Protein AF-I1C1L0-F1 (afdb_monomer_lite)

Structure (mmCIF, N/CA/C/O backbone):
data_AF-I1C1L0-F1
#
_entry.id   AF-I1C1L0-F1
#
loop_
_atom_site.group_PDB
_atom_site.id
_atom_site.type_symbol
_atom_site.label_atom_id
_atom_site.label_alt_id
_atom_site.label_comp_id
_atom_site.label_asym_id
_atom_site.label_entity_id
_atom_site.label_seq_id
_atom_site.pdbx_PDB_ins_code
_atom_site.Cartn_x
_atom_site.Cartn_y
_atom_site.Cartn_z
_atom_site.occupancy
_atom_site.B_iso_or_equiv
_atom_site.auth_seq_id
_atom_site.auth_comp_id
_atom_site.auth_asym_id
_atom_site.auth_atom_id
_atom_site.pdbx_PDB_model_num
ATOM 1 N N . MET A 1 1 ? 10.552 -2.349 -11.431 1.00 82.00 1 MET A N 1
ATOM 2 C CA . MET A 1 1 ? 9.153 -2.198 -10.969 1.00 82.00 1 MET A CA 1
ATOM 3 C C . MET A 1 1 ? 8.678 -3.491 -10.313 1.00 82.00 1 MET A C 1
ATOM 5 O O . MET A 1 1 ? 8.860 -4.549 -10.898 1.00 82.00 1 MET A O 1
ATOM 9 N N . PHE A 1 2 ? 8.057 -3.424 -9.132 1.00 80.44 2 PHE A N 1
ATOM 10 C CA . PHE A 1 2 ? 7.482 -4.596 -8.454 1.00 80.44 2 PHE A CA 1
ATOM 11 C C . PHE A 1 2 ? 5.962 -4.619 -8.600 1.00 80.44 2 PHE A C 1
ATOM 13 O O . PHE A 1 2 ? 5.308 -3.593 -8.404 1.00 80.44 2 PHE A O 1
ATOM 20 N N . ILE A 1 3 ? 5.395 -5.772 -8.954 1.00 77.62 3 ILE A N 1
ATOM 21 C CA . ILE A 1 3 ? 3.958 -5.922 -9.209 1.00 77.62 3 ILE A CA 1
ATOM 22 C C . ILE A 1 3 ? 3.413 -7.094 -8.399 1.00 77.62 3 ILE A C 1
ATOM 24 O O . ILE A 1 3 ? 3.944 -8.197 -8.464 1.00 77.62 3 ILE A O 1
ATOM 28 N N . GLY A 1 4 ? 2.330 -6.866 -7.659 1.00 74.81 4 GLY A N 1
ATOM 29 C CA . GLY A 1 4 ? 1.547 -7.934 -7.041 1.00 74.81 4 GLY A CA 1
ATOM 30 C C . GLY A 1 4 ? 0.629 -8.625 -8.057 1.00 74.81 4 GLY A C 1
ATOM 31 O O . GLY A 1 4 ? -0.101 -7.952 -8.789 1.00 74.81 4 GLY A O 1
ATOM 32 N N . ASP A 1 5 ? 0.656 -9.958 -8.129 1.00 72.06 5 ASP A N 1
ATOM 33 C CA . ASP A 1 5 ? -0.146 -10.739 -9.087 1.00 72.06 5 ASP A CA 1
ATOM 34 C C . ASP A 1 5 ? -1.493 -11.226 -8.528 1.00 72.06 5 ASP A C 1
ATOM 36 O O . ASP A 1 5 ? -2.483 -11.316 -9.255 1.00 72.06 5 ASP A O 1
ATOM 40 N N . ARG A 1 6 ? -1.568 -11.516 -7.228 1.00 67.19 6 ARG A N 1
ATOM 41 C CA . ARG A 1 6 ? -2.722 -12.174 -6.594 1.00 67.19 6 ARG A CA 1
ATOM 42 C C . ARG A 1 6 ? -3.870 -11.227 -6.240 1.00 67.19 6 ARG A C 1
ATOM 44 O O . ARG A 1 6 ? -4.992 -11.693 -6.042 1.00 67.19 6 ARG A O 1
ATOM 51 N N . GLY A 1 7 ? -3.648 -9.912 -6.223 1.00 58.56 7 GLY A N 1
ATOM 52 C CA . GLY A 1 7 ? -4.696 -8.891 -6.093 1.00 58.56 7 GLY A CA 1
ATOM 53 C C . GLY A 1 7 ? -5.306 -8.451 -7.428 1.00 58.56 7 GLY A C 1
ATOM 54 O O . GLY A 1 7 ? -6.240 -7.641 -7.451 1.00 58.56 7 GLY A O 1
ATOM 55 N N . THR A 1 8 ? -4.837 -8.998 -8.555 1.00 54.88 8 THR A N 1
ATOM 56 C CA . THR A 1 8 ? -5.192 -8.509 -9.897 1.00 54.88 8 THR A CA 1
ATOM 57 C C . THR A 1 8 ? -6.665 -8.669 -10.254 1.00 54.88 8 THR A C 1
ATOM 59 O O . THR A 1 8 ? -7.114 -7.993 -11.176 1.00 54.88 8 THR A O 1
ATOM 62 N N . ARG A 1 9 ? -7.471 -9.432 -9.493 1.00 56.34 9 ARG A N 1
ATOM 63 C CA . ARG A 1 9 ? -8.930 -9.524 -9.704 1.00 56.34 9 ARG A CA 1
ATOM 64 C C . ARG A 1 9 ? -9.241 -9.945 -11.159 1.00 56.34 9 ARG A C 1
ATOM 66 O O . ARG A 1 9 ? -10.159 -9.414 -11.786 1.00 56.34 9 ARG A O 1
ATOM 73 N N . VAL A 1 10 ? -8.419 -10.842 -11.705 1.00 56.97 10 VAL A N 1
ATOM 74 C CA . VAL A 1 10 ? -8.475 -11.331 -13.092 1.00 56.97 10 VAL A CA 1
ATOM 75 C C . VAL A 1 10 ? -9.889 -11.785 -13.435 1.00 56.97 10 VAL A C 1
ATOM 77 O O . VAL A 1 10 ? -10.536 -12.459 -12.640 1.00 56.97 10 VAL A O 1
ATOM 80 N N . GLY A 1 11 ? -10.400 -11.365 -14.591 1.00 58.00 11 GLY A N 1
ATOM 81 C CA . GLY A 1 11 ? -11.763 -11.670 -15.030 1.00 58.00 11 GLY A CA 1
ATOM 82 C C . GLY A 1 11 ? -12.854 -10.762 -14.451 1.00 58.00 11 GLY A C 1
ATOM 83 O O . GLY A 1 11 ? -13.915 -10.650 -15.062 1.00 58.00 11 GLY A O 1
ATOM 84 N N . SER A 1 12 ? -12.604 -10.038 -13.352 1.00 60.56 12 SER A N 1
ATOM 85 C CA . SER A 1 12 ? -13.525 -8.984 -12.905 1.00 60.56 12 SER A CA 1
ATOM 86 C C . SER A 1 12 ? -13.453 -7.766 -13.831 1.00 60.56 12 SER A C 1
ATOM 88 O O . SER A 1 12 ? -12.409 -7.484 -14.431 1.00 60.56 12 SER A O 1
ATOM 90 N N . ARG A 1 13 ? -14.566 -7.036 -13.952 1.00 63.56 13 ARG A N 1
ATOM 91 C CA . ARG A 1 13 ? -14.628 -5.792 -14.726 1.00 63.56 13 ARG A CA 1
ATOM 92 C C . ARG A 1 13 ? -14.476 -4.581 -13.805 1.00 63.56 13 ARG A C 1
ATOM 94 O O . ARG A 1 13 ? -15.109 -4.524 -12.754 1.00 63.56 13 ARG A O 1
ATOM 101 N N . ILE A 1 14 ? -13.668 -3.600 -14.201 1.00 64.44 14 ILE A N 1
ATOM 102 C CA . ILE A 1 14 ? -13.700 -2.247 -13.622 1.00 64.44 14 ILE A CA 1
ATOM 103 C C . ILE A 1 14 ? -14.121 -1.295 -14.730 1.00 64.44 14 ILE A C 1
ATOM 105 O O . ILE A 1 14 ? -13.465 -1.247 -15.765 1.00 64.44 14 ILE A O 1
ATOM 109 N N . LYS A 1 15 ? -15.214 -0.551 -14.514 1.00 75.62 15 LYS A N 1
ATOM 110 C CA . LYS A 1 15 ? -15.774 0.380 -15.511 1.00 75.62 15 LYS A CA 1
ATOM 111 C C . LYS A 1 15 ? -15.971 -0.274 -16.896 1.00 75.62 15 LYS A C 1
ATOM 113 O O . LYS A 1 15 ? -15.687 0.334 -17.913 1.00 75.62 15 LYS A O 1
ATOM 118 N N . GLY A 1 16 ? -16.386 -1.544 -16.930 1.00 76.81 16 GLY A N 1
ATOM 119 C CA . GLY A 1 16 ? -16.593 -2.303 -18.173 1.00 76.81 16 GLY A CA 1
ATOM 120 C C . GLY A 1 16 ? -15.355 -3.015 -18.737 1.00 76.81 16 GLY A C 1
ATOM 121 O O . GLY A 1 16 ? -15.519 -4.003 -19.451 1.00 76.81 16 GLY A O 1
ATOM 122 N N . PHE A 1 17 ? -14.137 -2.623 -18.349 1.00 67.94 17 PHE A N 1
ATOM 123 C CA . PHE A 1 17 ? -12.895 -3.240 -18.825 1.00 67.94 17 PHE A CA 1
ATOM 124 C C . PHE A 1 17 ? -12.560 -4.515 -18.052 1.00 67.94 17 PHE A C 1
ATOM 126 O O . PHE A 1 17 ? -12.540 -4.517 -16.816 1.00 67.94 17 PHE A O 1
ATOM 133 N N . LYS A 1 18 ? -12.280 -5.605 -18.776 1.00 69.31 18 LYS A N 1
ATOM 134 C CA . LYS A 1 18 ? -11.880 -6.893 -18.199 1.00 69.31 18 LYS A CA 1
ATOM 135 C C . LYS A 1 18 ? -10.443 -6.802 -17.700 1.00 69.31 18 LYS A C 1
ATOM 137 O O . LYS A 1 18 ? -9.547 -6.393 -18.431 1.00 69.31 18 LYS A O 1
ATOM 142 N N . LYS A 1 19 ? -10.210 -7.210 -16.456 1.00 65.94 19 LYS A N 1
ATOM 143 C CA . LYS A 1 19 ? -8.846 -7.347 -15.952 1.00 65.94 19 LYS A CA 1
ATOM 144 C C . LYS A 1 19 ? -8.207 -8.605 -16.520 1.00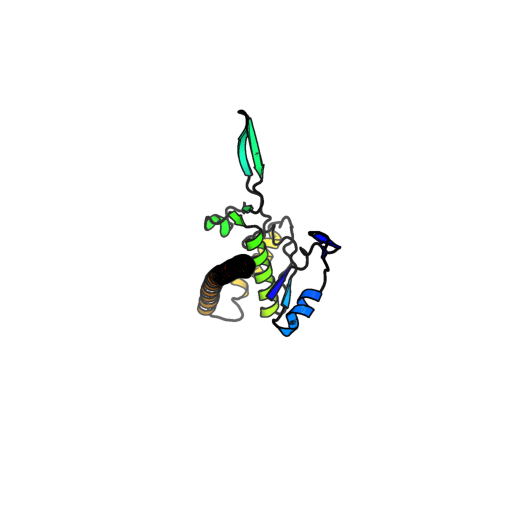 65.94 19 LYS A C 1
ATOM 146 O O . LYS A 1 19 ? -8.646 -9.713 -16.205 1.00 65.94 19 LYS A O 1
ATOM 151 N N . TYR A 1 20 ? -7.168 -8.425 -17.323 1.00 61.56 20 TYR A N 1
ATOM 152 C CA . TYR A 1 20 ? -6.300 -9.511 -17.756 1.00 61.56 20 TYR A CA 1
ATOM 153 C C . TYR A 1 20 ? -5.280 -9.797 -16.646 1.00 61.56 20 TYR A C 1
ATOM 155 O O . TYR A 1 20 ? -4.716 -8.882 -16.043 1.00 61.56 20 TYR A O 1
ATOM 163 N N . GLY A 1 21 ? -5.124 -11.070 -16.298 1.00 65.38 21 GLY A N 1
ATOM 164 C CA . GLY A 1 21 ? -4.064 -11.556 -15.415 1.00 65.38 21 GLY A CA 1
ATOM 165 C C . GLY A 1 21 ? -2.856 -12.013 -16.218 1.00 65.38 21 GLY A C 1
ATOM 166 O O . GLY A 1 21 ? -2.894 -11.992 -17.445 1.00 65.38 21 GLY A O 1
ATOM 167 N N . GLY A 1 22 ? -1.810 -12.471 -15.533 1.00 63.97 22 GLY A N 1
ATOM 168 C CA . GLY A 1 22 ? -0.617 -13.041 -16.166 1.00 63.97 22 GLY A CA 1
ATOM 169 C C . GLY A 1 22 ? 0.497 -12.026 -16.433 1.00 63.97 22 GLY A C 1
ATOM 170 O O . GLY A 1 22 ? 0.448 -10.892 -15.958 1.00 63.97 22 GLY A O 1
ATOM 171 N N . ARG A 1 23 ? 1.508 -12.449 -17.202 1.00 69.12 23 ARG A N 1
ATOM 172 C CA . ARG A 1 23 ? 2.754 -11.695 -17.449 1.00 69.12 23 ARG A CA 1
ATOM 173 C C . ARG A 1 23 ? 2.604 -10.509 -18.404 1.00 69.12 23 ARG A C 1
ATOM 175 O O . ARG A 1 23 ? 3.584 -9.862 -18.725 1.00 69.12 23 ARG A O 1
ATOM 182 N N . TRP A 1 24 ? 1.398 -10.176 -18.860 1.00 71.12 24 TRP A N 1
ATOM 183 C CA . TRP A 1 24 ? 1.203 -9.115 -19.856 1.00 71.12 24 TRP A CA 1
ATOM 184 C C . TRP A 1 24 ? 1.780 -7.756 -19.418 1.00 71.12 24 TRP A C 1
ATOM 186 O O . TRP A 1 24 ? 2.317 -7.035 -20.246 1.00 71.12 24 TRP A O 1
ATOM 196 N N . LYS A 1 25 ? 1.728 -7.415 -18.120 1.00 72.06 25 LYS A N 1
ATOM 197 C CA . LYS A 1 25 ? 2.357 -6.185 -17.603 1.00 72.06 25 LYS A CA 1
ATOM 198 C C . LYS A 1 25 ? 3.876 -6.237 -17.647 1.00 72.06 25 LYS A C 1
ATOM 200 O O . LYS A 1 25 ? 4.502 -5.216 -17.885 1.00 72.06 25 LYS A O 1
ATOM 205 N N . GLU A 1 26 ? 4.441 -7.406 -17.375 1.00 73.50 26 GLU A N 1
ATOM 206 C CA . GLU A 1 26 ? 5.875 -7.640 -17.508 1.00 73.50 26 GLU A CA 1
ATOM 207 C C . GLU A 1 26 ? 6.278 -7.478 -18.973 1.00 73.50 26 GLU A C 1
ATOM 209 O O . GLU A 1 26 ? 7.173 -6.700 -19.242 1.00 73.50 26 GLU A O 1
ATOM 214 N N . VAL A 1 27 ? 5.529 -8.066 -19.911 1.00 77.06 27 VAL A N 1
ATOM 215 C CA . VAL A 1 27 ? 5.780 -7.955 -21.360 1.00 77.06 27 VAL A CA 1
ATOM 216 C C . VAL A 1 27 ? 5.658 -6.518 -21.880 1.00 77.06 27 VAL A C 1
ATOM 218 O O . VAL A 1 27 ? 6.484 -6.083 -22.666 1.00 77.06 27 VAL A O 1
ATOM 221 N N . ILE A 1 28 ? 4.650 -5.752 -21.448 1.00 80.81 28 ILE A N 1
ATOM 222 C CA . ILE A 1 28 ? 4.487 -4.357 -21.901 1.00 80.81 28 ILE A CA 1
ATOM 223 C C . ILE A 1 28 ? 5.607 -3.458 -21.375 1.00 80.81 28 ILE A C 1
ATOM 225 O O . ILE A 1 28 ? 6.012 -2.511 -22.043 1.00 80.81 28 ILE A O 1
ATOM 229 N N . HIS A 1 29 ? 6.072 -3.706 -20.153 1.00 77.25 29 HIS A N 1
ATOM 230 C CA . HIS A 1 29 ? 7.034 -2.828 -19.498 1.00 77.25 29 HIS A CA 1
ATOM 231 C C . HIS A 1 29 ? 8.471 -3.356 -19.539 1.00 77.25 29 HIS A C 1
ATOM 233 O O . HIS A 1 29 ? 9.362 -2.613 -19.137 1.00 77.25 29 HIS A O 1
ATOM 239 N N . SER A 1 30 ? 8.716 -4.568 -20.051 1.00 75.88 30 SER A N 1
ATOM 240 C CA . SER A 1 30 ? 10.046 -5.191 -20.094 1.00 75.88 30 SER A CA 1
ATOM 241 C C . SER A 1 30 ? 11.044 -4.407 -20.935 1.00 75.88 30 SER A C 1
ATOM 243 O O . SER A 1 30 ? 12.233 -4.447 -20.646 1.00 75.88 30 SER A O 1
ATOM 245 N N . GLU A 1 31 ? 10.571 -3.668 -21.941 1.00 79.69 31 GLU A N 1
ATOM 246 C CA . GLU A 1 31 ? 11.422 -2.805 -22.770 1.00 79.69 31 GLU A CA 1
ATOM 247 C C . GLU A 1 31 ? 11.908 -1.558 -22.015 1.00 79.69 31 GLU A C 1
ATOM 249 O O . GLU A 1 31 ? 12.987 -1.044 -22.292 1.00 79.69 31 GLU A O 1
ATOM 254 N N . ALA A 1 32 ? 11.127 -1.072 -21.044 1.00 83.00 32 ALA A N 1
ATOM 255 C CA . ALA A 1 32 ? 11.398 0.182 -20.341 1.00 83.00 32 ALA A CA 1
ATOM 256 C C . ALA A 1 32 ? 11.973 -0.021 -18.929 1.00 83.00 32 ALA A C 1
ATOM 258 O O . ALA A 1 32 ? 12.654 0.857 -18.398 1.00 83.00 32 ALA A O 1
ATOM 259 N N . THR A 1 33 ? 11.664 -1.137 -18.265 1.00 80.38 33 THR A N 1
ATOM 260 C CA . THR A 1 33 ? 12.122 -1.412 -16.901 1.00 80.38 33 THR A CA 1
ATOM 261 C C . THR A 1 33 ? 12.041 -2.898 -16.567 1.00 80.38 33 THR A C 1
ATOM 263 O O . THR A 1 33 ? 11.131 -3.604 -16.994 1.00 80.38 33 THR A O 1
ATOM 266 N N . ASN A 1 34 ? 12.939 -3.369 -15.702 1.00 79.81 34 ASN A N 1
ATOM 267 C CA . ASN A 1 34 ? 12.829 -4.711 -15.139 1.00 79.81 34 ASN A CA 1
ATOM 268 C C . ASN A 1 34 ? 11.563 -4.811 -14.282 1.00 79.81 34 ASN A C 1
ATOM 270 O O . ASN A 1 34 ? 11.411 -4.087 -13.291 1.00 79.81 34 ASN A O 1
ATOM 274 N N . VAL A 1 35 ? 10.652 -5.712 -14.644 1.00 78.44 35 VAL A N 1
ATOM 275 C CA . VAL A 1 35 ? 9.423 -5.975 -13.891 1.00 78.44 35 VAL A CA 1
ATOM 276 C C . VAL A 1 35 ? 9.576 -7.278 -13.121 1.00 78.44 35 VAL A C 1
ATOM 278 O O . VAL A 1 35 ? 9.822 -8.322 -13.705 1.00 78.44 35 VAL A O 1
ATOM 281 N N . CYS A 1 36 ? 9.391 -7.226 -11.804 1.00 80.25 36 CYS A N 1
ATOM 282 C CA . CYS A 1 36 ? 9.372 -8.410 -10.954 1.00 80.25 36 CYS A CA 1
ATOM 283 C C . CYS A 1 36 ? 7.956 -8.626 -10.416 1.00 80.25 36 CYS A C 1
ATOM 285 O O . CYS A 1 36 ? 7.352 -7.745 -9.790 1.00 80.25 36 CYS A O 1
ATOM 287 N N . VAL A 1 37 ? 7.416 -9.808 -10.704 1.00 79.25 37 VAL A N 1
ATOM 288 C CA . VAL A 1 37 ? 6.084 -10.226 -10.277 1.00 79.25 37 VAL A CA 1
ATOM 289 C C . VAL A 1 37 ? 6.201 -10.955 -8.941 1.00 79.25 37 VAL A C 1
ATOM 291 O O . VAL A 1 37 ? 6.928 -11.933 -8.811 1.00 79.25 37 VAL A O 1
ATOM 294 N N . THR A 1 38 ? 5.474 -10.467 -7.943 1.00 80.12 38 THR A N 1
ATOM 295 C CA . THR A 1 38 ? 5.527 -10.944 -6.558 1.00 80.12 38 THR A CA 1
ATOM 296 C C . THR A 1 38 ? 4.171 -11.473 -6.123 1.00 80.12 38 THR A C 1
ATOM 298 O O . THR A 1 38 ? 3.122 -10.986 -6.558 1.00 80.12 38 THR A O 1
ATOM 301 N N . ASN A 1 39 ? 4.192 -12.446 -5.215 1.00 77.00 39 ASN A N 1
ATOM 302 C CA . ASN A 1 39 ? 2.979 -13.005 -4.644 1.00 77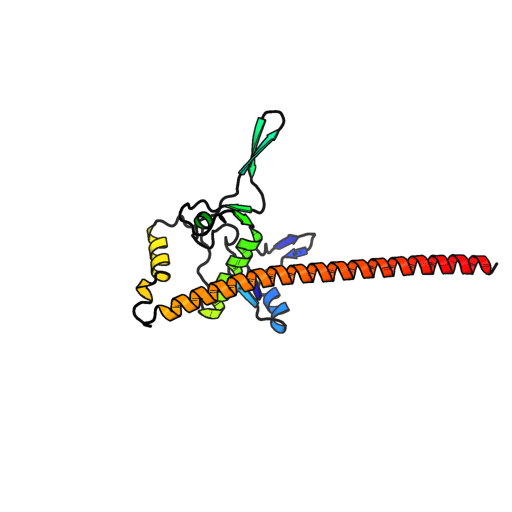.00 39 ASN A CA 1
ATOM 303 C C . ASN A 1 39 ? 2.310 -11.996 -3.694 1.00 77.00 39 ASN A C 1
ATOM 305 O O . ASN A 1 39 ? 2.741 -11.802 -2.560 1.00 77.00 39 ASN A O 1
ATOM 309 N N . GLU A 1 40 ? 1.210 -11.388 -4.141 1.00 78.06 40 GLU A N 1
ATOM 310 C CA . GLU A 1 40 ? 0.460 -10.382 -3.368 1.00 78.06 40 GLU A CA 1
ATOM 311 C C . GLU A 1 40 ? -0.457 -10.982 -2.282 1.00 78.06 40 GLU A C 1
ATOM 313 O O . GLU A 1 40 ? -1.282 -10.289 -1.679 1.00 78.06 40 GLU A O 1
ATOM 318 N N . ASN A 1 41 ? -0.400 -12.290 -2.034 1.00 80.94 41 ASN A N 1
ATOM 319 C CA . ASN A 1 41 ? -1.354 -12.921 -1.134 1.00 80.94 41 ASN A CA 1
ATOM 320 C C . ASN A 1 41 ? -1.270 -12.326 0.283 1.00 80.94 41 ASN A C 1
ATOM 322 O O . ASN A 1 41 ? -0.220 -12.342 0.912 1.00 80.94 41 ASN A O 1
ATOM 326 N N . LEU A 1 42 ? -2.402 -11.810 0.778 1.00 80.69 42 LEU A N 1
ATOM 327 C CA . LEU A 1 42 ? -2.579 -11.221 2.116 1.00 80.69 42 LEU A CA 1
ATOM 328 C C . LEU A 1 42 ? -1.656 -10.038 2.475 1.00 80.69 42 LEU A C 1
ATOM 330 O O . LEU A 1 42 ? -1.688 -9.597 3.623 1.00 80.69 42 LEU A O 1
ATOM 334 N N . THR A 1 43 ? -0.931 -9.445 1.525 1.00 83.69 43 THR A N 1
ATOM 335 C CA . THR A 1 43 ? -0.038 -8.287 1.765 1.00 83.69 43 THR A CA 1
ATOM 336 C C . THR A 1 43 ? -0.761 -7.102 2.411 1.00 83.69 43 THR A C 1
ATOM 338 O O . THR A 1 43 ? -0.245 -6.448 3.308 1.00 83.69 43 THR A O 1
ATOM 341 N N . SER A 1 44 ? -2.013 -6.868 2.019 1.00 82.81 44 SER A N 1
ATOM 342 C CA . SER A 1 44 ? -2.873 -5.812 2.569 1.00 82.81 44 SER A CA 1
ATOM 343 C C . SER A 1 44 ? -3.471 -6.127 3.944 1.00 82.81 44 SER A C 1
ATOM 345 O O . SER A 1 44 ? -4.151 -5.282 4.518 1.00 82.81 44 SER A O 1
ATOM 347 N N . LYS A 1 45 ? -3.296 -7.348 4.460 1.00 85.81 45 LYS A N 1
ATOM 348 C CA . LYS A 1 45 ? -3.951 -7.840 5.685 1.00 85.81 45 LYS A CA 1
ATOM 349 C C . LYS A 1 45 ? -2.965 -8.334 6.736 1.00 85.81 45 LYS A C 1
ATOM 351 O O . LYS A 1 45 ? -3.414 -8.744 7.804 1.00 85.81 45 LYS A O 1
ATOM 356 N N . THR A 1 46 ? -1.669 -8.299 6.460 1.00 86.38 46 THR A N 1
ATOM 357 C CA . THR A 1 46 ? -0.627 -8.836 7.334 1.00 86.38 46 THR A CA 1
ATOM 358 C C . THR A 1 46 ? 0.370 -7.737 7.669 1.00 86.38 46 THR A C 1
ATOM 360 O O . THR A 1 46 ? 0.761 -6.956 6.808 1.00 86.38 46 THR A O 1
ATOM 363 N N . CYS A 1 47 ? 0.759 -7.642 8.936 1.00 84.38 47 CYS A N 1
ATOM 364 C CA . CYS A 1 47 ? 1.790 -6.714 9.370 1.00 84.38 47 CYS A CA 1
ATOM 365 C C . CYS A 1 47 ? 3.145 -7.168 8.828 1.00 84.38 47 CYS A C 1
ATOM 367 O O . CYS A 1 47 ? 3.537 -8.306 9.063 1.00 84.38 47 CYS A O 1
ATOM 369 N N . ILE A 1 48 ? 3.885 -6.273 8.181 1.00 84.94 48 ILE A N 1
ATOM 370 C CA . ILE A 1 48 ? 5.212 -6.582 7.627 1.00 84.94 48 ILE A CA 1
ATOM 371 C C . ILE A 1 48 ? 6.235 -6.866 8.736 1.00 84.94 48 ILE A C 1
ATOM 373 O O . ILE A 1 48 ? 7.143 -7.659 8.544 1.00 84.94 48 ILE A O 1
ATOM 377 N N . PHE A 1 49 ? 6.069 -6.256 9.912 1.00 81.94 49 PHE A N 1
ATOM 378 C CA . PHE A 1 49 ? 7.043 -6.365 11.002 1.00 81.94 49 PHE A CA 1
ATOM 379 C C . PHE A 1 49 ? 6.827 -7.576 11.906 1.00 81.94 49 PHE A C 1
ATOM 381 O O . PHE A 1 49 ? 7.776 -8.093 12.475 1.00 81.94 49 PHE A O 1
ATOM 388 N N . CYS A 1 50 ? 5.576 -7.995 12.112 1.00 79.19 50 CYS A N 1
ATOM 389 C CA . CYS A 1 50 ? 5.266 -9.091 13.037 1.00 79.19 50 CYS A CA 1
ATOM 390 C C . CYS A 1 50 ? 4.561 -10.273 12.376 1.00 79.19 50 CYS A C 1
ATOM 392 O O . CYS A 1 50 ? 4.173 -11.201 13.080 1.00 79.19 50 CYS A O 1
ATOM 394 N N . PHE A 1 51 ? 4.320 -10.208 11.063 1.00 80.00 51 PHE A N 1
ATOM 395 C CA . PHE A 1 51 ? 3.655 -11.238 10.258 1.00 80.00 51 PHE A CA 1
ATOM 396 C C . PHE A 1 51 ? 2.274 -11.683 10.773 1.00 80.00 51 PHE A C 1
ATOM 398 O O . PHE A 1 51 ? 1.687 -12.646 10.286 1.00 80.00 51 PHE A O 1
ATOM 405 N N . ARG A 1 52 ? 1.691 -10.943 11.725 1.00 82.38 52 ARG A N 1
ATOM 406 C CA . ARG A 1 52 ? 0.338 -11.182 12.230 1.00 82.38 52 ARG A CA 1
ATOM 407 C C . ARG A 1 52 ? -0.691 -10.452 11.390 1.00 82.38 52 ARG A C 1
ATOM 409 O O . ARG A 1 52 ? -0.438 -9.393 10.812 1.00 82.38 52 ARG A O 1
ATOM 416 N N . ARG A 1 53 ? -1.899 -11.005 11.378 1.00 85.94 53 ARG A N 1
ATOM 417 C CA . ARG A 1 53 ? -3.041 -10.417 10.687 1.00 85.94 53 ARG A CA 1
ATOM 418 C C . ARG A 1 53 ? -3.432 -9.087 11.328 1.00 85.94 53 ARG A C 1
ATOM 420 O O . ARG A 1 53 ? -3.599 -8.996 12.541 1.00 85.94 53 ARG A O 1
ATOM 427 N N . LEU A 1 54 ? -3.600 -8.070 10.498 1.00 88.25 54 LEU A N 1
ATOM 428 C CA . LEU A 1 54 ? -4.047 -6.751 10.909 1.00 88.25 54 LEU A CA 1
ATOM 429 C C . LEU A 1 54 ? -5.562 -6.716 11.076 1.00 88.25 54 LEU A C 1
ATOM 431 O O . LEU A 1 54 ? -6.310 -7.445 10.415 1.00 88.25 54 LEU A O 1
ATOM 435 N N . THR A 1 55 ? -6.020 -5.820 11.942 1.00 88.19 55 THR A N 1
ATOM 436 C CA . THR A 1 55 ? -7.443 -5.594 12.188 1.00 88.19 55 THR A CA 1
ATOM 437 C C . THR A 1 55 ? -7.876 -4.241 11.640 1.00 88.19 55 THR A C 1
ATOM 439 O O . THR A 1 55 ? -7.071 -3.328 11.468 1.00 88.19 55 THR A O 1
ATOM 442 N N . HIS A 1 56 ? -9.162 -4.111 11.317 1.00 88.56 56 HIS A N 1
ATOM 443 C CA . HIS A 1 56 ? -9.719 -2.812 10.956 1.00 88.56 56 HIS A CA 1
ATOM 444 C C . HIS A 1 56 ? -9.985 -2.006 12.227 1.00 88.56 56 HIS A C 1
ATOM 446 O O . HIS A 1 56 ? -10.708 -2.515 13.095 1.00 88.56 56 HIS A O 1
ATOM 452 N N . PRO A 1 57 ? -9.486 -0.761 12.326 1.00 85.62 57 PRO A N 1
ATOM 453 C CA . PRO A 1 57 ? -9.848 0.097 13.435 1.00 85.62 57 PRO A CA 1
ATOM 454 C C . PRO A 1 57 ? -11.354 0.371 13.402 1.00 85.62 57 PRO A C 1
ATOM 456 O O . PRO A 1 57 ? -11.985 0.440 12.339 1.00 85.62 57 PRO A O 1
ATOM 459 N N . ARG A 1 58 ? -11.941 0.476 14.591 1.00 87.19 58 ARG A N 1
ATOM 460 C CA . ARG A 1 58 ? -13.362 0.747 14.794 1.00 87.19 58 ARG A CA 1
ATOM 461 C C . ARG A 1 58 ? -13.514 2.102 15.462 1.00 87.19 58 ARG A C 1
ATOM 463 O O . ARG A 1 58 ? -12.823 2.380 16.432 1.00 87.19 58 ARG A O 1
ATOM 470 N N . ILE A 1 59 ? -14.416 2.918 14.935 1.00 85.88 59 ILE A N 1
ATOM 471 C CA . ILE A 1 59 ? -14.782 4.214 15.505 1.00 85.88 59 ILE A CA 1
ATOM 472 C C . ILE A 1 59 ? -16.224 4.105 15.992 1.00 85.88 59 ILE A C 1
ATOM 474 O O . ILE A 1 59 ? -17.085 3.620 15.251 1.00 85.88 59 ILE A O 1
ATOM 478 N N . SER A 1 60 ? -16.480 4.537 17.223 1.00 88.62 60 SER A N 1
ATOM 479 C CA . SER A 1 60 ? -17.830 4.765 17.733 1.00 88.62 60 SER A CA 1
ATOM 480 C C . SER A 1 60 ? -18.383 6.065 17.145 1.00 88.62 60 SER A C 1
ATOM 482 O O . SER A 1 60 ? -17.715 7.095 17.129 1.00 88.62 60 SER A O 1
ATOM 484 N N . VAL A 1 61 ? -19.596 6.012 16.609 1.00 86.94 61 VAL A N 1
ATOM 485 C CA . VAL A 1 61 ? -20.321 7.161 16.070 1.00 86.94 61 VAL A CA 1
ATOM 486 C C . VAL A 1 61 ? -21.688 7.183 16.718 1.00 86.94 61 VAL A C 1
ATOM 488 O O . VAL A 1 61 ? -22.440 6.218 16.595 1.00 86.94 61 VAL A O 1
ATOM 491 N N . THR A 1 62 ? -22.014 8.289 17.371 1.00 90.88 62 THR A N 1
ATOM 492 C CA . THR A 1 62 ? -23.347 8.506 17.925 1.00 90.88 62 THR A CA 1
ATOM 493 C C . THR A 1 62 ? -24.264 9.034 16.827 1.00 90.88 62 THR A C 1
ATOM 495 O O . THR A 1 62 ? -23.946 10.028 16.172 1.00 90.88 62 THR A O 1
ATOM 498 N N . LYS A 1 63 ? -25.396 8.366 16.602 1.00 85.31 63 LYS A N 1
ATOM 499 C CA . LYS A 1 63 ? -26.487 8.848 15.748 1.00 85.31 63 LYS A CA 1
ATOM 500 C C . LYS A 1 63 ? -27.790 8.693 16.514 1.00 85.31 63 LYS A C 1
ATOM 502 O O . LYS A 1 63 ? -28.065 7.615 17.017 1.00 85.31 63 LYS A O 1
ATOM 507 N N . ASN A 1 64 ? -28.584 9.759 16.581 1.00 82.25 64 ASN A N 1
ATOM 508 C CA . ASN A 1 64 ? -29.896 9.761 17.237 1.00 82.25 64 ASN A CA 1
ATOM 509 C C . ASN A 1 64 ? -29.858 9.269 18.702 1.00 82.25 64 ASN A C 1
ATOM 511 O O . ASN A 1 64 ? -30.758 8.569 19.142 1.00 82.25 64 ASN A O 1
ATOM 515 N N . GLY A 1 65 ? -28.795 9.596 19.447 1.00 87.50 65 GLY A N 1
ATOM 516 C CA . GLY A 1 65 ? -28.619 9.162 20.841 1.00 87.50 65 GLY A CA 1
ATOM 517 C C . GLY A 1 65 ? -28.084 7.735 21.023 1.00 87.50 65 GLY A C 1
ATOM 518 O O . GLY A 1 65 ? -27.605 7.413 22.105 1.00 87.50 65 GLY A O 1
ATOM 519 N N . GLU A 1 66 ? -28.058 6.910 19.974 1.00 85.31 66 GLU A N 1
ATOM 520 C CA . GLU A 1 66 ? -27.485 5.560 20.009 1.00 85.31 66 GLU A CA 1
ATOM 521 C C . GLU A 1 66 ? -26.028 5.544 19.518 1.00 85.31 66 GLU A C 1
ATOM 523 O O . GLU A 1 66 ? -25.657 6.215 18.548 1.00 85.31 66 GLU A O 1
ATOM 528 N N . VAL A 1 67 ? -25.177 4.761 20.191 1.00 89.06 67 VAL A N 1
ATOM 529 C CA . VAL A 1 67 ? -23.749 4.626 19.868 1.00 89.06 67 VAL A CA 1
ATOM 530 C C . VAL A 1 67 ? -23.528 3.421 18.956 1.00 89.06 67 VAL A C 1
ATOM 532 O O . VAL A 1 67 ? -23.685 2.274 19.366 1.00 89.06 67 VAL A O 1
ATOM 535 N N . PHE A 1 68 ? -23.069 3.667 17.728 1.00 86.00 68 PHE A N 1
ATOM 536 C CA . PHE A 1 68 ? -22.780 2.624 16.743 1.00 86.00 68 PHE A CA 1
ATOM 537 C C . PHE A 1 68 ? -21.281 2.468 16.499 1.00 86.00 68 PHE A C 1
ATOM 539 O O . PHE A 1 68 ? -20.564 3.443 16.290 1.00 86.00 68 PHE A O 1
ATOM 546 N N . SER A 1 69 ? -20.789 1.230 16.430 1.00 86.62 69 SER A N 1
ATOM 547 C CA . SER A 1 69 ? -19.405 0.952 16.028 1.00 86.62 69 SER A CA 1
ATOM 548 C C . SER A 1 69 ? -19.306 0.748 14.516 1.00 86.62 69 SER A C 1
ATOM 550 O O . SER A 1 69 ? -19.869 -0.204 13.971 1.00 86.62 69 SER A O 1
ATOM 552 N N . ARG A 1 70 ? -18.536 1.596 13.822 1.00 86.25 70 ARG A N 1
ATOM 553 C CA . ARG A 1 70 ? -18.232 1.428 12.392 1.00 86.25 70 ARG A CA 1
ATOM 554 C C . ARG A 1 70 ? -16.764 1.088 12.162 1.00 86.25 70 ARG A C 1
ATOM 556 O O . ARG A 1 70 ? -15.873 1.639 12.803 1.00 86.25 70 ARG A O 1
ATOM 563 N N . LYS A 1 71 ? -16.498 0.206 11.196 1.00 87.69 71 LYS A N 1
ATOM 564 C CA . LYS A 1 71 ? -15.134 -0.076 10.720 1.00 87.69 71 LYS A CA 1
ATOM 565 C C . LYS A 1 71 ? -14.637 1.080 9.855 1.00 87.69 71 LYS A C 1
ATOM 567 O O . LYS A 1 71 ? -15.349 1.522 8.953 1.00 87.69 71 LYS A O 1
ATOM 572 N N . VAL A 1 72 ? -13.403 1.515 10.079 1.00 84.88 72 VAL A N 1
ATOM 573 C CA . VAL A 1 72 ? -12.726 2.472 9.200 1.00 84.88 72 VAL A CA 1
ATOM 574 C C . VAL A 1 72 ? -12.217 1.727 7.971 1.00 84.88 72 VAL A C 1
ATOM 576 O O . VAL A 1 72 ? -11.528 0.711 8.073 1.00 84.88 72 VAL A O 1
ATOM 579 N N . LYS A 1 73 ? -12.603 2.205 6.787 1.00 85.62 73 LYS A N 1
ATOM 580 C CA . LYS A 1 73 ? -12.148 1.643 5.512 1.00 85.62 73 LYS A CA 1
ATOM 581 C C . LYS A 1 73 ? -10.771 2.212 5.168 1.00 85.62 73 LYS A C 1
ATOM 583 O O . LYS A 1 73 ? -10.490 3.365 5.461 1.00 85.62 73 LYS A O 1
ATOM 588 N N . GLY A 1 74 ? -9.934 1.409 4.514 1.00 82.62 74 GLY A N 1
ATOM 589 C CA . GLY A 1 74 ? -8.642 1.862 3.981 1.00 82.62 74 GLY A CA 1
ATOM 590 C C . GLY A 1 74 ? -7.501 1.950 4.998 1.00 82.62 74 GLY A C 1
ATOM 591 O O . GLY A 1 74 ? -6.356 2.100 4.584 1.00 82.62 74 GLY A O 1
ATOM 592 N N . SER A 1 75 ? -7.771 1.782 6.293 1.00 85.44 75 SER A N 1
ATOM 593 C CA . SER A 1 75 ? -6.748 1.687 7.334 1.00 85.44 75 SER A CA 1
ATOM 594 C C . SER A 1 75 ? -6.775 0.336 8.041 1.00 85.44 75 SER A C 1
ATOM 596 O O . SER A 1 75 ? -7.800 -0.358 8.106 1.00 85.44 75 SER A O 1
ATOM 598 N N . PHE A 1 76 ? -5.611 -0.028 8.560 1.00 88.00 76 PHE A N 1
ATOM 599 C CA . PHE A 1 76 ? -5.371 -1.232 9.331 1.00 88.00 76 PHE A CA 1
ATOM 600 C C . PHE A 1 76 ? -4.572 -0.911 10.583 1.00 88.00 76 PHE A C 1
ATOM 602 O O . PHE A 1 76 ? -3.805 0.048 10.610 1.00 88.00 76 PHE A O 1
ATOM 609 N N . TYR A 1 77 ? -4.760 -1.733 11.607 1.00 86.62 77 TYR A N 1
ATOM 610 C CA . TYR A 1 77 ? -4.131 -1.586 12.907 1.00 86.62 77 TYR A CA 1
ATOM 611 C C . TYR A 1 77 ? -3.470 -2.899 13.334 1.00 86.62 77 TYR A C 1
ATOM 613 O O . TYR A 1 77 ? -4.083 -3.973 13.274 1.00 86.62 77 TYR A O 1
ATOM 621 N N . CYS A 1 78 ? -2.208 -2.811 13.756 1.00 86.19 78 CYS A N 1
ATOM 622 C CA . CYS A 1 78 ? -1.478 -3.932 14.336 1.00 86.19 78 CYS A CA 1
ATOM 623 C C . CYS A 1 78 ? -1.835 -4.083 15.817 1.00 86.19 78 CYS A C 1
ATOM 625 O O . CYS A 1 78 ? -1.620 -3.167 16.598 1.00 86.19 78 CYS A O 1
ATOM 627 N N . THR A 1 79 ? -2.349 -5.248 16.215 1.00 84.00 79 THR A N 1
ATOM 628 C CA . THR A 1 79 ? -2.763 -5.523 17.604 1.00 84.00 79 THR A CA 1
ATOM 629 C C . THR A 1 79 ? -1.677 -6.190 18.444 1.00 84.00 79 THR A C 1
ATOM 631 O O . THR A 1 79 ? -1.939 -6.560 19.583 1.00 84.00 79 THR A O 1
ATOM 634 N N . ASN A 1 80 ? -0.482 -6.420 17.891 1.00 83.69 80 ASN A N 1
ATOM 635 C CA . ASN A 1 80 ? 0.608 -7.033 18.643 1.00 83.69 80 ASN A CA 1
ATOM 636 C C . ASN A 1 80 ? 1.284 -5.975 19.533 1.00 83.69 80 ASN A C 1
ATOM 638 O O . ASN A 1 80 ? 1.978 -5.129 18.968 1.00 83.69 80 ASN A O 1
ATOM 642 N N . PRO A 1 81 ? 1.155 -6.025 20.873 1.00 77.50 81 PRO A N 1
ATOM 643 C CA . PRO A 1 81 ? 1.739 -5.011 21.756 1.00 77.50 81 PRO A CA 1
ATOM 644 C C . PRO A 1 81 ? 3.270 -4.954 21.664 1.00 77.50 81 PRO A C 1
ATOM 646 O O . PRO A 1 81 ? 3.853 -3.891 21.831 1.00 77.50 81 PRO A O 1
ATOM 649 N N . LEU A 1 82 ? 3.909 -6.078 21.328 1.00 80.19 82 LEU A N 1
ATOM 650 C CA . LEU A 1 82 ? 5.359 -6.183 21.143 1.00 80.19 82 LEU A CA 1
ATOM 651 C C . LEU A 1 82 ? 5.800 -5.910 19.695 1.00 80.19 82 LEU A C 1
ATOM 653 O O . LEU A 1 82 ? 6.970 -6.047 19.359 1.00 80.19 82 LEU A O 1
ATOM 657 N N . GLY A 1 83 ? 4.869 -5.589 18.793 1.00 73.94 83 GLY A N 1
ATOM 658 C CA . GLY A 1 83 ? 5.202 -5.331 17.397 1.00 73.94 83 GLY A CA 1
ATOM 659 C C . GLY A 1 83 ? 5.906 -3.986 17.233 1.00 73.94 83 GLY A C 1
ATOM 660 O O . GLY A 1 83 ? 5.436 -2.984 17.765 1.00 73.94 83 GLY A O 1
ATOM 661 N N . VAL A 1 84 ? 6.958 -3.934 16.409 1.00 79.00 84 VAL A N 1
ATOM 662 C CA . VAL A 1 84 ? 7.727 -2.706 16.114 1.00 79.00 84 VAL A CA 1
ATOM 663 C C . VAL A 1 84 ? 6.826 -1.529 15.725 1.00 79.00 84 VAL A C 1
ATOM 665 O O . VAL A 1 84 ? 7.040 -0.407 16.174 1.00 79.00 84 VAL A O 1
ATOM 668 N N . SER A 1 85 ? 5.759 -1.765 14.952 1.00 76.38 85 SER A N 1
ATOM 669 C CA . SER A 1 85 ? 4.787 -0.716 14.604 1.00 76.38 85 SER A CA 1
ATOM 670 C C . SER A 1 85 ? 4.046 -0.137 15.811 1.00 76.38 85 SER A C 1
ATOM 672 O O . SER A 1 85 ? 3.727 1.044 15.812 1.00 76.38 85 SER A O 1
ATOM 674 N N . VAL A 1 86 ? 3.745 -0.951 16.825 1.00 77.06 86 VAL A N 1
ATOM 675 C CA . VAL A 1 86 ? 3.064 -0.493 18.046 1.00 77.06 86 VAL A CA 1
ATOM 676 C C . VAL A 1 86 ? 4.041 0.244 18.950 1.00 77.06 86 VAL A C 1
ATOM 678 O O . VAL A 1 86 ? 3.731 1.346 19.397 1.00 77.06 86 VAL A O 1
ATOM 681 N N . LEU A 1 87 ? 5.246 -0.304 19.125 1.00 75.75 87 LEU A N 1
ATOM 682 C CA . LEU A 1 87 ? 6.315 0.319 19.910 1.00 75.75 87 LEU A CA 1
ATOM 683 C C . LEU A 1 87 ? 6.711 1.697 19.353 1.00 75.75 87 LEU A C 1
ATOM 685 O O . LEU A 1 87 ? 6.890 2.648 20.107 1.00 75.75 87 LEU A O 1
ATOM 689 N N . SER A 1 88 ? 6.743 1.839 18.027 1.00 76.69 88 SER A N 1
ATOM 690 C CA . SER A 1 88 ? 7.010 3.110 17.330 1.00 76.69 88 SER A CA 1
ATOM 691 C C . SER A 1 88 ? 5.810 4.068 17.257 1.00 76.69 88 SER A C 1
ATOM 693 O O . SER A 1 88 ? 5.867 5.066 16.541 1.00 76.69 88 SER A O 1
ATOM 695 N N . LYS A 1 89 ? 4.692 3.779 17.947 1.00 79.31 89 LYS A N 1
ATOM 696 C CA . LYS A 1 89 ? 3.435 4.562 17.898 1.00 79.31 89 LYS A CA 1
ATOM 697 C C . LYS A 1 89 ? 2.848 4.728 16.485 1.00 79.31 89 LYS A C 1
ATOM 699 O O . LYS A 1 89 ? 1.972 5.555 16.256 1.00 79.31 89 LYS A O 1
ATOM 704 N N . CYS A 1 90 ? 3.266 3.884 15.546 1.00 78.50 90 CYS A N 1
ATOM 705 C CA . CYS A 1 90 ? 2.845 3.862 14.146 1.00 78.50 90 CYS A CA 1
ATOM 706 C C . CYS A 1 90 ? 2.028 2.599 13.819 1.00 78.50 90 CYS A C 1
ATOM 708 O O . CYS A 1 90 ? 2.145 2.017 12.739 1.00 78.50 90 CYS A O 1
ATOM 710 N N . ALA A 1 91 ? 1.203 2.147 14.767 1.00 77.19 91 ALA A N 1
ATOM 711 C CA . ALA A 1 91 ? 0.441 0.902 14.665 1.00 77.19 91 ALA A CA 1
ATOM 712 C C 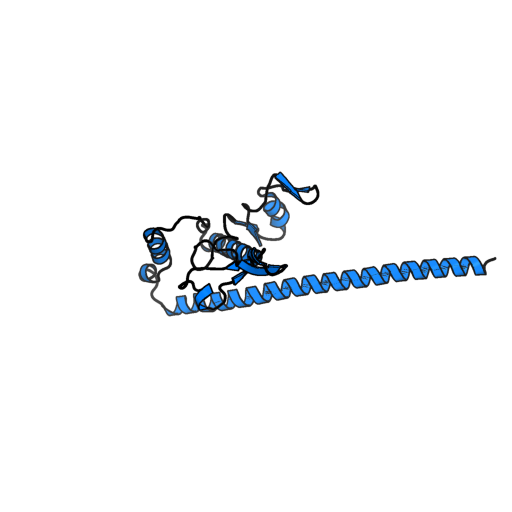. ALA A 1 91 ? -0.632 0.938 13.568 1.00 77.19 91 ALA A C 1
ATOM 714 O O . ALA A 1 91 ? -0.994 -0.105 13.019 1.00 77.19 91 ALA A O 1
ATOM 715 N N . ALA A 1 92 ? -1.148 2.135 13.276 1.00 81.69 92 ALA A N 1
ATOM 716 C CA . ALA A 1 92 ? -2.094 2.375 12.203 1.00 81.69 92 ALA A CA 1
ATOM 717 C C . ALA A 1 92 ? -1.343 2.624 10.891 1.00 81.69 92 ALA A C 1
ATOM 719 O O . ALA A 1 92 ? -0.500 3.515 10.805 1.00 81.69 92 ALA A O 1
ATOM 720 N N . LYS A 1 93 ? -1.669 1.853 9.854 1.00 83.44 93 LYS A N 1
ATOM 721 C CA . LYS A 1 93 ? -1.107 2.007 8.508 1.00 83.44 93 LYS A CA 1
ATOM 722 C C . LYS A 1 93 ? -2.229 2.050 7.477 1.00 83.44 93 LYS A C 1
ATOM 724 O O . LYS A 1 93 ? -3.281 1.426 7.657 1.00 83.44 93 LYS A O 1
ATOM 729 N N . SER A 1 94 ? -2.018 2.798 6.395 1.00 85.94 94 SER A N 1
ATOM 730 C CA . SER A 1 94 ? -2.906 2.721 5.237 1.00 85.94 94 SER A CA 1
ATOM 731 C C . SER A 1 94 ? -2.761 1.335 4.604 1.00 85.94 94 SER A C 1
ATOM 733 O O . SER A 1 94 ? -1.679 0.743 4.581 1.00 85.94 94 SER A O 1
ATOM 735 N N . ARG A 1 95 ? -3.868 0.795 4.099 1.00 85.62 95 ARG A N 1
ATOM 736 C CA . ARG A 1 95 ? -3.869 -0.504 3.425 1.00 85.62 95 ARG A CA 1
ATOM 737 C C . ARG A 1 95 ? -2.935 -0.513 2.226 1.00 85.62 95 ARG A C 1
ATOM 739 O O . ARG A 1 95 ? -2.199 -1.474 2.036 1.00 85.62 95 ARG A O 1
ATOM 746 N N . ASP A 1 96 ? -3.035 0.528 1.413 1.00 86.88 96 ASP A N 1
ATOM 747 C CA . ASP A 1 96 ? -2.454 0.524 0.080 1.00 86.88 96 ASP A CA 1
ATOM 748 C C . ASP A 1 96 ? -0.928 0.726 0.164 1.00 86.88 96 ASP A C 1
ATOM 750 O O . ASP A 1 96 ? -0.182 0.001 -0.497 1.00 86.88 96 ASP A O 1
ATOM 754 N N . SER A 1 97 ? -0.445 1.591 1.072 1.00 86.00 97 SER A N 1
ATOM 755 C CA . SER A 1 97 ? 0.995 1.743 1.343 1.00 86.00 97 SER A CA 1
ATOM 756 C C . SER A 1 97 ? 1.590 0.483 1.968 1.00 86.00 97 SER A C 1
ATOM 758 O O . SER A 1 97 ? 2.685 0.078 1.591 1.00 86.00 97 SER A O 1
ATOM 760 N N . LEU A 1 98 ? 0.864 -0.177 2.878 1.00 87.25 98 LEU A N 1
ATOM 761 C CA . LEU A 1 98 ? 1.300 -1.449 3.450 1.00 87.25 98 LEU A CA 1
ATOM 762 C C . LEU A 1 98 ? 1.442 -2.529 2.367 1.00 87.25 98 LEU A C 1
ATOM 764 O O . LEU A 1 98 ? 2.469 -3.197 2.307 1.00 87.25 98 LEU A O 1
ATOM 768 N N . SER A 1 99 ? 0.448 -2.687 1.487 1.00 87.06 99 SER A N 1
ATOM 769 C CA . SER A 1 99 ? 0.552 -3.657 0.392 1.00 87.06 99 SER A CA 1
ATOM 770 C C . SER A 1 99 ? 1.698 -3.333 -0.563 1.00 87.06 99 SER A C 1
ATOM 772 O O . SER A 1 99 ? 2.410 -4.247 -0.968 1.00 87.06 99 SER A O 1
ATOM 774 N N . ALA A 1 100 ? 1.914 -2.053 -0.884 1.00 88.06 100 ALA A N 1
ATOM 775 C CA . ALA A 1 100 ? 3.008 -1.630 -1.754 1.00 88.06 100 ALA A CA 1
ATOM 776 C C . ALA A 1 100 ? 4.380 -1.937 -1.136 1.00 88.06 100 ALA A C 1
ATOM 778 O O . ALA A 1 100 ? 5.247 -2.481 -1.816 1.00 88.06 100 ALA A O 1
ATOM 779 N N . LEU A 1 101 ? 4.556 -1.658 0.159 1.00 88.69 101 LEU A N 1
ATOM 780 C CA . LEU A 1 101 ? 5.791 -1.961 0.878 1.00 88.69 101 LEU A CA 1
ATOM 781 C C . LEU A 1 101 ? 6.049 -3.472 0.944 1.00 88.69 101 LEU A C 1
ATOM 783 O O . LEU A 1 101 ? 7.161 -3.917 0.678 1.00 88.69 101 LEU A O 1
ATOM 787 N N . ALA A 1 102 ? 5.020 -4.271 1.230 1.00 88.12 102 ALA A N 1
ATOM 788 C CA . ALA A 1 102 ? 5.131 -5.728 1.253 1.00 88.12 102 ALA A CA 1
ATOM 789 C C . ALA A 1 102 ? 5.534 -6.299 -0.120 1.00 88.12 102 ALA A C 1
ATOM 791 O O . ALA A 1 102 ? 6.433 -7.132 -0.195 1.00 88.12 102 ALA A O 1
ATOM 792 N N . ILE A 1 103 ? 4.915 -5.815 -1.203 1.00 88.06 103 ILE A N 1
ATOM 793 C CA . ILE A 1 103 ? 5.282 -6.162 -2.587 1.00 88.06 103 ILE A CA 1
ATOM 794 C C . ILE A 1 103 ? 6.738 -5.777 -2.871 1.00 88.06 103 ILE A C 1
ATOM 796 O O . ILE A 1 103 ? 7.488 -6.579 -3.420 1.00 88.06 103 ILE A O 1
ATOM 800 N N . GLY A 1 104 ? 7.151 -4.572 -2.471 1.00 88.44 104 GLY A N 1
ATOM 801 C CA . GLY A 1 104 ? 8.520 -4.094 -2.652 1.00 88.44 104 GLY A CA 1
ATOM 802 C C . GLY A 1 104 ? 9.549 -4.972 -1.944 1.00 88.44 104 GLY A C 1
ATOM 803 O O . GLY A 1 104 ? 10.541 -5.347 -2.554 1.00 88.44 104 GLY A O 1
ATOM 804 N N . ILE A 1 105 ? 9.291 -5.364 -0.694 1.00 85.75 105 ILE A N 1
ATOM 805 C CA . ILE A 1 105 ? 10.189 -6.226 0.091 1.00 85.75 105 ILE A CA 1
ATOM 806 C C . ILE A 1 105 ? 10.292 -7.631 -0.522 1.00 85.75 105 ILE A C 1
ATOM 808 O O . ILE A 1 105 ? 11.392 -8.163 -0.674 1.00 85.75 105 ILE A O 1
ATOM 812 N N . VAL A 1 106 ? 9.167 -8.235 -0.918 1.00 85.69 106 VAL A N 1
ATOM 813 C CA . VAL A 1 106 ? 9.164 -9.557 -1.577 1.00 85.69 106 VAL A CA 1
ATOM 814 C C . VAL A 1 106 ? 9.875 -9.494 -2.931 1.00 85.69 106 VAL A C 1
ATOM 816 O O . VAL A 1 106 ? 10.633 -10.392 -3.288 1.00 85.69 106 VAL A O 1
ATOM 819 N N . GLY A 1 107 ? 9.673 -8.421 -3.688 1.00 86.75 107 GLY A N 1
ATOM 820 C CA . GLY A 1 107 ? 10.332 -8.243 -4.974 1.00 86.75 107 GLY A CA 1
ATOM 821 C C . GLY A 1 107 ? 11.832 -8.015 -4.836 1.00 86.75 107 GLY A C 1
ATOM 822 O O . GLY A 1 107 ? 12.617 -8.646 -5.537 1.00 86.75 107 GLY A O 1
ATOM 823 N N . LEU A 1 108 ? 12.239 -7.165 -3.894 1.00 86.62 108 LEU A N 1
ATOM 824 C CA . LEU A 1 108 ? 13.644 -6.874 -3.635 1.00 86.62 108 LEU A CA 1
ATOM 825 C C . LEU A 1 108 ? 14.393 -8.112 -3.132 1.00 86.62 108 LEU A C 1
ATOM 827 O O . LEU A 1 108 ? 15.475 -8.402 -3.625 1.00 86.62 108 LEU A O 1
ATOM 831 N N . SER A 1 109 ? 13.802 -8.877 -2.212 1.00 83.94 109 SER A N 1
ATOM 832 C CA . SER A 1 109 ? 14.385 -10.147 -1.751 1.00 83.94 109 SER A CA 1
ATOM 833 C C . SER A 1 109 ? 14.546 -11.163 -2.882 1.00 83.94 109 SER A C 1
ATOM 835 O O . SER A 1 109 ? 15.585 -11.808 -2.960 1.00 83.94 109 SER A O 1
ATOM 837 N N . THR A 1 110 ? 13.584 -11.242 -3.807 1.00 82.94 110 THR A N 1
ATOM 838 C CA . THR A 1 110 ? 13.707 -12.097 -5.000 1.00 82.94 110 THR A CA 1
ATOM 839 C C . THR A 1 110 ? 14.915 -11.702 -5.852 1.00 82.94 110 THR A C 1
ATOM 841 O O . THR A 1 110 ? 15.624 -12.572 -6.345 1.00 82.94 110 THR A O 1
ATOM 844 N N . ILE A 1 111 ? 15.167 -10.398 -6.011 1.00 83.94 111 ILE A N 1
ATOM 845 C CA . ILE A 1 111 ? 16.312 -9.892 -6.781 1.00 83.94 111 ILE A CA 1
ATOM 846 C C . ILE A 1 111 ? 17.633 -10.148 -6.047 1.00 83.94 111 ILE A C 1
ATOM 848 O O . ILE A 1 111 ? 18.596 -10.570 -6.676 1.00 83.94 111 ILE A O 1
ATOM 852 N N . LEU A 1 112 ? 17.687 -9.890 -4.738 1.00 86.00 112 LEU A N 1
ATOM 853 C CA . LEU A 1 112 ? 18.925 -9.985 -3.960 1.00 86.00 112 LEU A CA 1
ATOM 854 C C . LEU A 1 112 ? 19.343 -11.430 -3.672 1.00 86.00 112 LEU A C 1
ATOM 856 O O . LEU A 1 112 ? 20.525 -11.744 -3.733 1.00 86.00 112 LEU A O 1
ATOM 860 N N . PHE A 1 113 ? 18.385 -12.305 -3.358 1.00 83.69 113 PHE A N 1
ATOM 861 C CA . PHE A 1 113 ? 18.656 -13.676 -2.913 1.00 83.69 113 PHE A CA 1
ATOM 862 C C . PHE A 1 113 ? 18.332 -14.735 -3.973 1.00 83.69 113 PHE A C 1
ATOM 864 O O . PHE A 1 113 ? 18.493 -15.925 -3.719 1.00 83.69 113 PHE A O 1
ATOM 871 N N . GLY A 1 114 ? 17.812 -14.338 -5.140 1.00 80.25 114 GLY A N 1
ATOM 872 C CA . GLY A 1 114 ? 17.382 -15.265 -6.195 1.00 80.25 114 GLY A CA 1
ATOM 873 C C . GLY A 1 114 ? 16.157 -16.118 -5.833 1.00 80.25 114 GLY A C 1
ATOM 874 O O . GLY A 1 114 ? 15.711 -16.926 -6.646 1.00 80.25 114 GLY A O 1
ATOM 875 N N . ALA A 1 115 ? 15.587 -15.937 -4.637 1.00 75.19 115 ALA A N 1
ATOM 876 C CA . ALA A 1 115 ? 14.429 -16.668 -4.141 1.00 75.19 115 ALA A CA 1
ATOM 877 C C . ALA A 1 115 ? 13.395 -15.698 -3.541 1.00 75.19 115 ALA A C 1
ATOM 879 O O . ALA A 1 115 ? 13.761 -14.809 -2.766 1.00 75.19 115 ALA A O 1
ATOM 880 N N . PRO A 1 116 ? 12.098 -15.839 -3.872 1.00 73.00 116 PRO A N 1
ATOM 881 C CA . PRO A 1 116 ? 11.065 -15.002 -3.283 1.00 73.00 116 PRO A CA 1
ATOM 882 C C . PRO A 1 116 ? 10.847 -15.363 -1.814 1.00 73.00 116 PRO A C 1
ATOM 884 O O . PRO A 1 116 ? 10.787 -16.541 -1.454 1.00 73.00 116 PRO A O 1
ATOM 887 N N . LEU A 1 117 ? 10.640 -14.345 -0.975 1.00 72.56 117 LEU A N 1
ATOM 888 C CA . LEU A 1 117 ? 10.171 -14.560 0.393 1.00 72.56 117 LEU A CA 1
ATOM 889 C C . LEU A 1 117 ? 8.878 -15.392 0.402 1.00 72.56 117 LEU A C 1
ATOM 891 O O . LEU A 1 117 ? 8.038 -15.257 -0.502 1.00 72.56 117 LEU A O 1
ATOM 895 N N . PRO A 1 118 ? 8.677 -16.232 1.433 1.00 70.75 118 PRO A N 1
ATOM 896 C CA . PRO A 1 118 ? 7.452 -16.997 1.559 1.00 70.75 118 PRO A CA 1
ATOM 897 C C . PRO A 1 118 ? 6.249 -16.055 1.590 1.00 70.75 118 PRO A C 1
ATOM 899 O O . PRO A 1 118 ? 6.274 -14.974 2.181 1.00 70.75 118 PRO A O 1
ATOM 902 N N . ALA A 1 119 ? 5.170 -16.478 0.931 1.00 69.38 119 ALA A N 1
ATOM 903 C CA . ALA A 1 119 ? 3.943 -15.698 0.882 1.00 69.38 119 ALA A CA 1
ATOM 904 C C . ALA A 1 119 ? 3.460 -15.372 2.300 1.00 69.38 119 ALA A C 1
ATOM 906 O O . ALA A 1 119 ? 3.515 -16.231 3.182 1.00 69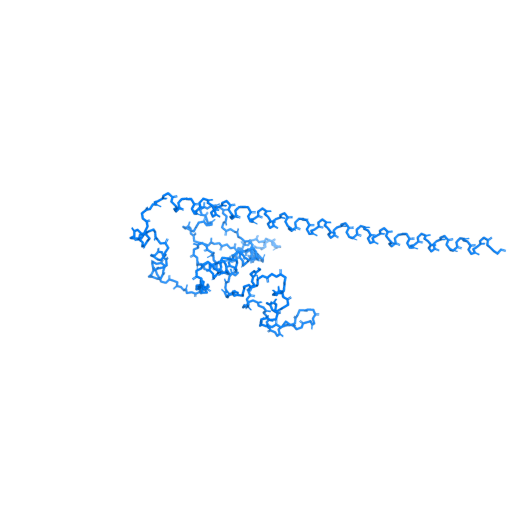.38 119 ALA A O 1
ATOM 907 N N . PHE A 1 120 ? 2.896 -14.178 2.502 1.00 72.19 120 PHE A N 1
ATOM 908 C CA . PHE A 1 120 ? 2.234 -13.850 3.760 1.00 72.19 120 PHE A CA 1
ATOM 909 C C . PHE A 1 120 ? 1.058 -14.815 3.944 1.00 72.19 120 PHE A C 1
ATOM 911 O O . PHE A 1 120 ? 0.008 -14.680 3.313 1.00 72.19 120 PHE A O 1
ATOM 918 N N . LYS A 1 121 ? 1.236 -15.846 4.770 1.00 63.78 121 LYS A N 1
ATOM 919 C CA . LYS A 1 121 ? 0.189 -16.817 5.076 1.00 63.78 121 LYS A CA 1
ATOM 920 C C . LYS A 1 121 ? -0.490 -16.434 6.383 1.00 63.78 121 LYS A C 1
ATOM 922 O O . LYS A 1 121 ? 0.137 -16.024 7.352 1.00 63.78 121 LYS A O 1
ATOM 927 N N . SER A 1 122 ? -1.810 -16.589 6.412 1.00 49.28 122 SER A N 1
ATOM 928 C CA . SER A 1 122 ? -2.623 -16.462 7.622 1.00 49.28 122 SER A CA 1
ATOM 929 C C . SER A 1 122 ? -2.554 -17.769 8.416 1.00 49.28 122 SER A C 1
ATOM 931 O O . SER A 1 122 ? -3.584 -18.411 8.616 1.00 49.28 122 SER A O 1
ATOM 933 N N . HIS A 1 123 ? -1.374 -18.201 8.853 1.00 47.78 123 HIS A N 1
ATOM 934 C CA . HIS A 1 123 ? -1.334 -19.234 9.882 1.00 47.78 123 HIS A CA 1
ATOM 935 C C . HIS A 1 123 ? -1.589 -18.559 11.231 1.00 47.78 123 HIS A C 1
ATOM 937 O O . HIS A 1 123 ? -1.084 -17.468 11.508 1.00 47.78 123 HIS A O 1
ATOM 943 N N . LYS A 1 124 ? -2.413 -19.181 12.083 1.00 44.03 124 LYS A N 1
ATOM 944 C CA . LYS A 1 124 ? -2.219 -19.020 13.523 1.00 44.03 124 LYS A CA 1
ATOM 945 C C . LYS A 1 124 ? -0.828 -19.593 13.744 1.00 44.03 124 LYS A C 1
ATOM 947 O O . LYS A 1 124 ? -0.707 -20.805 13.827 1.00 44.03 124 LYS A O 1
ATOM 952 N N . ILE A 1 125 ? 0.194 -18.747 13.689 1.00 43.44 125 ILE A N 1
ATOM 953 C CA . ILE A 1 125 ? 1.562 -19.155 13.966 1.00 43.44 125 ILE A CA 1
ATOM 954 C C . ILE A 1 125 ? 1.521 -19.642 15.416 1.00 43.44 125 ILE A C 1
ATOM 956 O O . ILE A 1 125 ? 1.485 -18.838 16.352 1.00 43.44 125 ILE A O 1
ATOM 960 N N . SER A 1 126 ? 1.379 -20.957 15.612 1.00 40.38 126 SER A N 1
ATOM 961 C CA . SER A 1 126 ? 1.763 -21.593 16.863 1.00 40.38 126 SER A CA 1
ATOM 962 C C . SER A 1 126 ? 3.200 -21.163 17.104 1.00 40.38 126 SER A C 1
ATOM 964 O O . SER A 1 126 ? 3.973 -21.109 16.150 1.00 40.38 126 SER A O 1
ATOM 966 N N . LYS A 1 127 ? 3.531 -20.805 18.349 1.00 41.34 127 LYS A N 1
ATOM 967 C CA . LYS A 1 127 ? 4.811 -20.193 18.761 1.00 41.34 127 LYS A CA 1
ATOM 968 C C . LYS A 1 127 ? 6.060 -20.755 18.047 1.00 41.34 127 LYS A C 1
ATOM 970 O O . LYS A 1 127 ? 6.981 -19.999 17.784 1.00 41.34 127 LYS A O 1
ATOM 975 N N . ILE A 1 128 ? 6.016 -22.028 17.669 1.00 42.41 128 ILE A N 1
ATOM 976 C CA . ILE A 1 128 ? 7.053 -22.825 17.011 1.00 42.41 128 ILE A CA 1
ATOM 977 C C . ILE A 1 128 ? 7.517 -22.263 15.641 1.00 42.41 128 ILE A C 1
ATOM 979 O O . ILE A 1 128 ? 8.715 -22.184 15.410 1.00 42.41 128 ILE A O 1
ATOM 983 N N . GLU A 1 129 ? 6.633 -21.786 14.751 1.00 44.66 129 GLU A N 1
ATOM 984 C CA . GLU A 1 129 ? 7.061 -21.271 13.421 1.00 44.66 129 GLU A CA 1
ATOM 985 C C . GLU A 1 129 ? 7.585 -19.819 13.477 1.00 44.66 129 GLU A C 1
ATOM 987 O O . GLU A 1 129 ? 8.347 -19.386 12.614 1.00 44.66 129 GLU A O 1
ATOM 992 N N . ALA A 1 130 ? 7.200 -19.049 14.505 1.00 40.31 130 ALA A N 1
ATOM 993 C CA . ALA A 1 130 ? 7.787 -17.731 14.749 1.00 40.31 130 ALA A CA 1
ATOM 994 C C . ALA A 1 130 ? 9.224 -17.861 15.252 1.00 40.31 130 ALA A C 1
ATOM 996 O O . ALA A 1 130 ? 10.043 -17.018 14.913 1.00 40.31 130 ALA A O 1
ATOM 997 N N . GLU A 1 131 ? 9.527 -18.900 16.031 1.00 41.94 131 GLU A N 1
ATOM 998 C CA . GLU A 1 131 ? 10.889 -19.180 16.477 1.00 41.94 131 GLU A CA 1
ATOM 999 C C . GLU A 1 131 ? 11.768 -19.654 15.324 1.00 41.94 131 GLU A C 1
ATOM 1001 O O . GLU A 1 131 ? 12.886 -19.184 15.231 1.00 41.94 131 GLU A O 1
ATOM 1006 N N . GLU A 1 132 ? 11.272 -20.447 14.372 1.00 40.53 132 GLU A N 1
ATOM 1007 C CA . GLU A 1 132 ? 12.054 -20.815 13.180 1.00 40.53 132 GLU A CA 1
ATOM 1008 C C . GLU A 1 132 ? 12.346 -19.606 12.270 1.00 40.53 132 GLU A C 1
ATOM 1010 O O . GLU A 1 132 ? 13.461 -19.455 11.772 1.00 40.53 132 GLU A O 1
ATOM 1015 N N . TYR A 1 133 ? 11.390 -18.682 12.116 1.00 42.22 133 TYR A N 1
ATOM 1016 C CA . TYR A 1 133 ? 11.601 -17.445 11.354 1.00 42.22 133 TYR A CA 1
ATOM 1017 C C . TYR A 1 133 ? 12.468 -16.430 12.105 1.00 42.22 133 TYR A C 1
ATOM 1019 O O . TYR A 1 133 ? 13.278 -15.742 11.486 1.00 42.22 133 TYR A O 1
ATOM 1027 N N . ILE A 1 134 ? 12.333 -16.357 13.436 1.00 41.78 134 ILE A N 1
ATOM 1028 C CA . ILE A 1 134 ? 13.264 -15.629 14.297 1.00 41.78 134 ILE A CA 1
ATOM 1029 C C . ILE A 1 134 ? 14.630 -16.295 14.232 1.00 41.78 134 ILE A C 1
ATOM 1031 O O . ILE A 1 134 ? 15.567 -15.546 14.200 1.00 41.78 134 ILE A O 1
ATOM 1035 N N . ILE A 1 135 ? 14.786 -17.615 14.108 1.00 41.84 135 ILE A N 1
ATOM 1036 C CA . ILE A 1 135 ? 16.092 -18.293 13.984 1.00 41.84 135 ILE A CA 1
ATOM 1037 C C . ILE A 1 135 ? 16.729 -18.071 12.598 1.00 41.84 135 ILE A C 1
ATOM 1039 O O . ILE A 1 135 ? 17.945 -17.965 12.474 1.00 41.84 135 ILE A O 1
ATOM 1043 N N . LEU A 1 136 ? 15.914 -17.943 11.546 1.00 38.12 136 LEU A N 1
ATOM 1044 C CA . LEU A 1 136 ? 16.349 -17.553 10.195 1.00 38.12 136 LEU A CA 1
ATOM 1045 C C . LEU A 1 136 ? 16.681 -16.057 10.063 1.00 38.12 136 LEU A C 1
ATOM 1047 O O . LEU A 1 136 ? 17.360 -15.664 9.119 1.00 38.12 136 LEU A O 1
ATOM 1051 N N . THR A 1 137 ? 16.199 -15.224 10.988 1.00 38.62 137 THR A N 1
ATOM 1052 C CA . THR A 1 137 ? 16.464 -13.773 11.039 1.00 38.62 137 THR A CA 1
ATOM 1053 C C . THR A 1 137 ? 17.158 -13.329 12.329 1.00 38.62 137 THR A C 1
ATOM 1055 O O . THR A 1 137 ? 17.342 -12.131 12.547 1.00 38.62 137 THR A O 1
ATOM 1058 N N . SER A 1 138 ? 17.565 -14.271 13.185 1.00 36.09 138 SER A N 1
ATOM 1059 C CA . SER A 1 138 ? 18.258 -13.995 14.434 1.00 36.09 138 SER A CA 1
ATOM 1060 C C . SER A 1 138 ? 19.735 -13.913 14.112 1.00 36.09 138 SER A C 1
ATOM 1062 O O . SER A 1 138 ? 20.240 -14.703 13.310 1.00 36.09 138 SER A O 1
ATOM 1064 N N . PRO A 1 139 ? 20.459 -13.001 14.773 1.00 42.12 139 PRO A N 1
ATOM 1065 C CA . PRO A 1 139 ? 21.894 -12.834 14.563 1.00 42.12 139 PRO A CA 1
ATOM 1066 C C . PRO A 1 139 ? 22.691 -14.136 14.752 1.00 42.12 139 PRO A C 1
ATOM 1068 O O . PRO A 1 139 ? 23.738 -14.307 14.144 1.00 42.12 139 PRO A O 1
ATOM 1071 N N . SER A 1 140 ? 22.162 -15.076 15.539 1.00 38.19 140 SER A N 1
ATOM 1072 C CA . SER A 1 140 ? 22.850 -16.281 16.009 1.00 38.19 140 SER A CA 1
ATOM 1073 C C . SER A 1 140 ? 23.163 -17.350 14.956 1.00 38.19 140 SER A C 1
ATOM 1075 O O . SER A 1 140 ? 23.946 -18.246 15.244 1.00 38.19 140 SER A O 1
ATOM 1077 N N . ARG A 1 141 ? 22.591 -17.300 13.740 1.00 35.50 141 ARG A N 1
ATOM 1078 C CA . ARG A 1 141 ? 23.000 -18.202 12.633 1.00 35.50 141 ARG A CA 1
ATOM 1079 C C . ARG A 1 141 ? 23.864 -17.524 11.568 1.00 35.50 141 ARG A C 1
ATOM 1081 O O . ARG A 1 141 ? 24.367 -18.197 10.680 1.00 35.50 141 ARG A O 1
ATOM 1088 N N . PHE A 1 142 ? 24.054 -16.210 11.683 1.00 34.62 142 PHE A N 1
ATOM 1089 C CA . PHE A 1 142 ? 25.037 -15.438 10.916 1.00 34.62 142 PHE A CA 1
ATOM 1090 C C . PHE A 1 142 ? 26.358 -15.263 11.689 1.00 34.62 142 PHE A C 1
ATOM 1092 O O . PHE A 1 142 ? 27.252 -14.559 11.228 1.00 34.62 142 PHE A O 1
ATOM 1099 N N . GLU A 1 143 ? 26.484 -15.887 12.864 1.00 38.88 143 GLU A N 1
ATOM 1100 C CA . GLU A 1 143 ? 27.689 -15.833 13.699 1.00 38.88 143 GLU A CA 1
ATOM 1101 C C . GLU A 1 143 ? 28.829 -16.724 13.183 1.00 38.88 143 GLU A C 1
ATOM 1103 O O . GLU A 1 143 ? 29.968 -16.511 13.588 1.00 38.88 143 GLU A O 1
ATOM 1108 N N . GLU A 1 144 ? 28.569 -17.672 12.274 1.00 38.72 144 GLU A N 1
ATOM 1109 C CA . GLU A 1 144 ? 29.593 -18.657 11.894 1.00 38.72 144 GLU A CA 1
ATOM 1110 C C . GLU A 1 144 ? 30.348 -18.355 10.589 1.00 38.72 144 GLU A C 1
ATOM 1112 O O . GLU A 1 144 ? 31.470 -18.830 10.445 1.00 38.72 144 GLU A O 1
ATOM 1117 N N . GLU A 1 145 ? 29.827 -17.527 9.668 1.00 43.12 145 GLU A N 1
ATOM 1118 C CA . GLU A 1 145 ? 30.503 -17.335 8.366 1.00 43.12 145 GLU A CA 1
ATOM 1119 C C . GLU A 1 145 ? 31.109 -15.960 8.078 1.00 43.12 145 GLU A C 1
ATOM 1121 O O . GLU A 1 145 ? 31.983 -15.881 7.219 1.00 43.12 145 GLU A O 1
ATOM 1126 N N . THR A 1 146 ? 30.799 -14.888 8.808 1.00 39.88 146 THR A N 1
ATOM 1127 C CA . THR A 1 146 ? 31.556 -13.633 8.633 1.00 39.88 146 THR A CA 1
ATOM 1128 C C . THR A 1 146 ? 31.592 -12.818 9.916 1.00 39.88 146 THR A C 1
ATOM 1130 O O . THR A 1 146 ? 30.658 -12.081 10.235 1.00 39.88 146 THR A O 1
ATOM 1133 N N . GLY A 1 147 ? 32.701 -12.913 10.647 1.00 40.16 147 GLY A N 1
ATOM 1134 C CA . GLY A 1 147 ? 32.978 -12.055 11.791 1.00 40.16 147 GLY A CA 1
ATOM 1135 C C . GLY A 1 147 ? 33.070 -10.582 11.386 1.00 40.16 147 GLY A C 1
ATOM 1136 O O . GLY A 1 147 ? 34.109 -10.133 10.914 1.00 40.16 147 GLY A O 1
ATOM 1137 N N . SER A 1 148 ? 31.998 -9.814 11.587 1.00 39.69 148 SER A N 1
ATOM 1138 C CA . SER A 1 148 ? 32.061 -8.372 11.872 1.00 39.69 148 SER A CA 1
ATOM 1139 C C . SER A 1 148 ? 30.673 -7.775 12.093 1.00 39.69 148 SER A C 1
ATOM 1141 O O . SER A 1 148 ? 29.965 -7.413 11.155 1.00 39.69 148 SER A O 1
ATOM 1143 N N . TYR A 1 149 ? 30.331 -7.552 13.361 1.00 42.78 149 TYR A N 1
ATOM 1144 C CA . TYR A 1 149 ? 29.163 -6.782 13.804 1.00 42.78 149 TYR A CA 1
ATOM 1145 C C . TYR A 1 149 ? 29.104 -5.351 13.222 1.00 42.78 149 TYR A C 1
ATOM 1147 O O . TYR A 1 149 ? 28.031 -4.752 13.171 1.00 42.78 149 TYR A O 1
ATOM 1155 N N . ALA A 1 150 ? 30.230 -4.818 12.733 1.00 37.62 150 ALA A N 1
ATOM 1156 C CA . ALA A 1 150 ? 30.299 -3.533 12.038 1.00 37.62 150 ALA A CA 1
ATOM 1157 C C . ALA A 1 150 ? 29.526 -3.536 10.703 1.00 37.62 150 ALA A C 1
ATOM 1159 O O . ALA A 1 150 ? 28.803 -2.588 10.411 1.00 37.62 150 ALA A O 1
ATOM 1160 N N . VAL A 1 151 ? 29.589 -4.629 9.936 1.00 41.22 151 VAL A N 1
ATOM 1161 C CA . VAL A 1 151 ? 28.963 -4.717 8.604 1.00 41.22 151 VAL A CA 1
ATOM 1162 C C . VAL A 1 151 ? 27.439 -4.797 8.713 1.00 41.22 151 VAL A C 1
ATOM 1164 O O . VAL A 1 151 ? 26.723 -4.219 7.905 1.00 41.22 151 VAL A O 1
ATOM 1167 N N . VAL A 1 152 ? 26.912 -5.452 9.750 1.00 40.16 152 VAL A N 1
ATOM 1168 C CA . VAL A 1 152 ? 25.460 -5.552 9.982 1.00 40.16 152 VAL A CA 1
ATOM 1169 C C . VAL A 1 152 ? 24.870 -4.206 10.410 1.00 40.16 152 VAL A C 1
ATOM 1171 O O . VAL A 1 152 ? 23.785 -3.843 9.952 1.00 40.16 152 VAL A O 1
ATOM 1174 N N . LEU A 1 153 ? 25.585 -3.436 11.241 1.00 40.28 153 LEU A N 1
ATOM 1175 C CA . LEU A 1 153 ? 25.170 -2.080 11.608 1.00 40.28 153 LEU A CA 1
ATOM 1176 C C . LEU A 1 153 ? 25.202 -1.142 10.394 1.00 40.28 153 LEU A C 1
ATOM 1178 O O . LEU A 1 153 ? 24.302 -0.317 10.237 1.00 40.28 153 LEU A O 1
ATOM 1182 N N . GLU A 1 154 ? 26.184 -1.311 9.507 1.00 42.94 154 GLU A N 1
ATOM 1183 C CA . GLU A 1 154 ? 26.222 -0.601 8.231 1.00 42.94 154 GLU A CA 1
ATOM 1184 C C . GLU A 1 154 ? 25.085 -1.032 7.302 1.00 42.94 154 GLU A C 1
ATOM 1186 O O . GLU A 1 154 ? 24.405 -0.167 6.771 1.00 42.94 154 GLU A O 1
ATOM 1191 N N . ILE A 1 155 ? 24.770 -2.323 7.164 1.00 48.47 155 ILE A N 1
ATOM 1192 C CA . ILE A 1 155 ? 23.660 -2.796 6.317 1.00 48.47 155 ILE A CA 1
ATOM 1193 C C . ILE A 1 155 ? 22.300 -2.310 6.839 1.00 48.47 155 ILE A C 1
ATOM 1195 O O . ILE A 1 155 ? 21.459 -1.888 6.045 1.00 48.47 155 ILE A O 1
ATOM 1199 N N . PHE A 1 156 ? 22.062 -2.316 8.155 1.00 46.16 156 PHE A N 1
ATOM 1200 C CA . PHE A 1 156 ? 20.819 -1.788 8.730 1.00 46.16 156 PHE A CA 1
ATOM 1201 C C . PHE A 1 156 ? 20.767 -0.256 8.720 1.00 46.16 156 PHE A C 1
ATOM 1203 O O . PHE A 1 156 ? 19.702 0.308 8.467 1.00 46.16 156 PHE A O 1
ATOM 1210 N N . GLY A 1 157 ? 21.891 0.428 8.943 1.00 49.00 157 GLY A N 1
ATOM 1211 C CA . GLY A 1 157 ? 21.993 1.885 8.836 1.00 49.00 157 GLY A CA 1
ATOM 1212 C C . GLY A 1 157 ? 21.778 2.369 7.401 1.00 49.00 157 GLY A C 1
ATOM 1213 O O . GLY A 1 157 ? 20.967 3.263 7.157 1.00 49.00 157 GLY A O 1
ATOM 1214 N N . VAL A 1 158 ? 22.418 1.706 6.437 1.00 47.50 158 VAL A N 1
ATOM 1215 C CA . VAL A 1 158 ? 22.217 1.902 4.997 1.00 47.50 158 VAL A CA 1
ATOM 1216 C C . VAL A 1 158 ? 20.791 1.521 4.611 1.00 47.50 158 VAL A C 1
ATOM 1218 O O . VAL A 1 158 ? 20.148 2.262 3.880 1.00 47.50 158 VAL A O 1
ATOM 1221 N N . GLY A 1 159 ? 20.231 0.442 5.160 1.00 47.19 159 GLY A N 1
ATOM 1222 C CA . GLY A 1 159 ? 18.839 0.043 4.945 1.00 47.19 159 GLY A CA 1
ATOM 1223 C C . GLY A 1 159 ? 17.827 1.073 5.456 1.00 47.19 159 GLY A C 1
ATOM 1224 O O . GLY A 1 159 ? 16.835 1.343 4.780 1.00 47.19 159 GLY A O 1
ATOM 1225 N N . PHE A 1 160 ? 18.084 1.704 6.604 1.00 52.47 160 PHE A N 1
ATOM 1226 C CA . PHE A 1 160 ? 17.261 2.795 7.128 1.00 52.47 160 PHE A CA 1
ATOM 1227 C C . PHE A 1 160 ? 17.405 4.067 6.283 1.00 52.47 160 PHE A C 1
ATOM 1229 O O . PHE A 1 160 ? 16.402 4.700 5.960 1.00 52.47 160 PHE A O 1
ATOM 1236 N N . ALA A 1 161 ? 18.624 4.408 5.854 1.00 53.59 161 ALA A N 1
ATOM 1237 C CA . ALA A 1 161 ? 18.877 5.541 4.966 1.00 53.59 161 ALA A CA 1
ATOM 1238 C C . ALA A 1 161 ? 18.238 5.345 3.578 1.00 53.59 161 ALA A C 1
ATOM 1240 O O . ALA A 1 161 ? 17.611 6.260 3.040 1.00 53.59 161 ALA A O 1
ATOM 1241 N N . ILE A 1 162 ? 18.318 4.138 3.013 1.00 56.91 162 ILE A N 1
ATOM 1242 C CA . ILE A 1 162 ? 17.656 3.763 1.760 1.00 56.91 162 ILE A CA 1
ATOM 1243 C C . ILE A 1 162 ? 16.136 3.755 1.951 1.00 56.91 162 ILE A C 1
ATOM 1245 O O . ILE A 1 162 ? 15.423 4.320 1.135 1.00 56.91 162 ILE A O 1
ATOM 1249 N N . GLY A 1 163 ? 15.616 3.196 3.044 1.00 53.19 163 GLY A N 1
ATOM 1250 C CA . GLY A 1 163 ? 14.180 3.190 3.334 1.00 53.19 163 GLY A CA 1
ATOM 1251 C C . GLY A 1 163 ? 13.597 4.598 3.479 1.00 53.19 163 GLY A C 1
ATOM 1252 O O . GLY A 1 163 ? 12.599 4.923 2.835 1.00 53.19 163 GLY A O 1
ATOM 1253 N N . ALA A 1 164 ? 14.253 5.458 4.261 1.00 53.81 164 ALA A N 1
ATOM 1254 C CA . ALA A 1 164 ? 13.846 6.846 4.453 1.00 53.81 164 ALA A CA 1
ATOM 1255 C C . ALA A 1 164 ? 13.973 7.663 3.158 1.00 53.81 164 ALA A C 1
ATOM 1257 O O . ALA A 1 164 ? 13.064 8.417 2.807 1.00 53.81 164 ALA A O 1
ATOM 1258 N N . SER A 1 165 ? 15.061 7.483 2.401 1.00 52.03 165 SER A N 1
ATOM 1259 C CA . SER A 1 165 ? 15.218 8.151 1.103 1.00 52.03 165 SER A CA 1
ATOM 1260 C C . SER A 1 165 ? 14.193 7.664 0.083 1.00 52.03 165 SER A C 1
ATOM 1262 O O . SER A 1 165 ? 13.684 8.473 -0.690 1.00 52.03 165 SER A O 1
ATOM 1264 N N . MET A 1 166 ? 13.804 6.389 0.119 1.00 52.75 166 MET A N 1
ATOM 1265 C CA . MET A 1 166 ? 12.798 5.833 -0.779 1.00 52.75 166 MET A CA 1
ATOM 1266 C C . MET A 1 166 ? 11.386 6.320 -0.432 1.00 52.75 166 MET A C 1
ATOM 1268 O O . MET A 1 166 ? 10.624 6.634 -1.343 1.00 52.75 166 MET A O 1
ATOM 1272 N N . GLU A 1 167 ? 11.039 6.486 0.850 1.00 45.81 167 GLU A N 1
ATOM 1273 C CA . GLU A 1 167 ? 9.783 7.144 1.245 1.00 45.81 167 GLU A CA 1
ATOM 1274 C C . GLU A 1 167 ? 9.742 8.611 0.788 1.00 45.81 167 GLU A C 1
ATOM 1276 O O . GLU A 1 167 ? 8.752 9.037 0.187 1.00 45.81 167 GLU A O 1
ATOM 1281 N N . VAL A 1 168 ? 10.830 9.369 0.975 1.00 59.94 168 VAL A N 1
ATOM 1282 C CA . VAL A 1 168 ? 10.934 10.755 0.484 1.00 59.94 168 VAL A CA 1
ATOM 1283 C C . VAL A 1 168 ? 10.846 10.807 -1.041 1.00 59.94 168 VAL A C 1
ATOM 1285 O O . VAL A 1 168 ? 10.135 11.651 -1.585 1.00 59.94 168 VAL A O 1
ATOM 1288 N N . PHE A 1 169 ? 11.507 9.890 -1.748 1.00 51.38 169 PHE A N 1
ATOM 1289 C CA . PHE A 1 169 ? 11.490 9.838 -3.207 1.00 51.38 169 PHE A CA 1
ATOM 1290 C C . PHE A 1 169 ? 10.102 9.487 -3.750 1.00 51.38 169 PHE A C 1
ATOM 1292 O O . PHE A 1 169 ? 9.648 10.109 -4.707 1.00 51.38 169 PHE A O 1
ATOM 1299 N N . LEU A 1 170 ? 9.382 8.558 -3.114 1.00 54.00 170 LEU A N 1
ATOM 1300 C CA . LEU A 1 170 ? 8.009 8.214 -3.490 1.00 54.00 170 LEU A CA 1
ATOM 1301 C C . LEU A 1 170 ? 7.035 9.371 -3.230 1.00 54.00 170 LEU A C 1
ATOM 1303 O O . LEU A 1 170 ? 6.177 9.641 -4.073 1.00 54.00 170 LEU A O 1
ATOM 1307 N N . ILE A 1 171 ? 7.188 10.095 -2.116 1.00 64.44 171 ILE A N 1
ATOM 1308 C CA . ILE A 1 171 ? 6.392 11.298 -1.823 1.00 64.44 171 ILE A CA 1
ATOM 1309 C C . ILE A 1 171 ? 6.687 12.394 -2.856 1.00 64.44 171 ILE A C 1
ATOM 1311 O O . ILE A 1 171 ? 5.759 12.978 -3.417 1.00 64.44 171 ILE A O 1
ATOM 1315 N N . LYS A 1 172 ? 7.966 12.634 -3.166 1.00 57.09 172 LYS A N 1
ATOM 1316 C CA . LYS A 1 172 ? 8.394 13.670 -4.114 1.00 57.09 172 LYS A CA 1
ATOM 1317 C C . LYS A 1 172 ? 7.984 13.335 -5.552 1.00 57.09 172 LYS A C 1
ATOM 1319 O O . LYS A 1 172 ? 7.485 14.199 -6.265 1.00 57.09 172 LYS A O 1
ATOM 1324 N N . SER A 1 173 ? 8.114 12.073 -5.960 1.00 50.78 173 SER A N 1
ATOM 1325 C CA . SER A 1 173 ? 7.653 11.559 -7.256 1.00 50.78 173 SER A CA 1
ATOM 1326 C C . SER A 1 173 ? 6.148 11.753 -7.436 1.00 50.78 173 SER A C 1
ATOM 1328 O O . SER A 1 173 ? 5.708 12.179 -8.502 1.00 50.78 173 SER A O 1
ATOM 1330 N N . ASN A 1 174 ? 5.349 11.446 -6.411 1.00 59.25 174 ASN A N 1
ATOM 1331 C CA . ASN A 1 174 ? 3.897 11.617 -6.468 1.00 59.25 174 ASN A CA 1
ATOM 1332 C C . ASN A 1 174 ? 3.516 13.112 -6.510 1.00 59.25 174 ASN A C 1
ATOM 1334 O O . ASN A 1 174 ? 2.655 13.520 -7.287 1.00 59.25 174 ASN A O 1
ATOM 1338 N N . TYR A 1 175 ? 4.239 13.952 -5.761 1.00 65.25 175 TYR A N 1
ATOM 1339 C CA . TYR A 1 175 ? 4.069 15.406 -5.773 1.00 65.25 175 TYR A CA 1
ATOM 1340 C C . TYR A 1 175 ? 4.372 16.036 -7.146 1.00 65.25 175 TYR A C 1
ATOM 1342 O O . TYR A 1 175 ? 3.581 16.839 -7.639 1.00 65.25 175 TYR A O 1
ATOM 1350 N N . TYR A 1 176 ? 5.458 15.632 -7.815 1.00 66.88 176 TYR A N 1
ATOM 1351 C CA . TYR A 1 176 ? 5.780 16.135 -9.157 1.00 66.88 176 TYR A CA 1
ATOM 1352 C C . TYR A 1 176 ? 4.790 15.666 -10.229 1.00 66.88 176 TYR A C 1
ATOM 1354 O O . TYR A 1 176 ? 4.439 16.445 -11.112 1.00 66.88 176 TYR A O 1
ATOM 1362 N N . GLN A 1 177 ? 4.280 14.432 -10.136 1.00 62.62 177 GLN A N 1
ATOM 1363 C CA . GLN A 1 177 ? 3.211 13.965 -11.028 1.00 62.62 177 GLN A CA 1
ATOM 1364 C C . GLN A 1 177 ? 1.925 14.786 -10.858 1.00 62.62 177 GLN A C 1
ATOM 1366 O O . GLN A 1 177 ? 1.258 15.104 -11.843 1.00 62.62 177 GLN A O 1
ATOM 1371 N N . MET A 1 178 ? 1.592 15.174 -9.623 1.00 75.12 178 MET A N 1
ATOM 1372 C CA . MET A 1 178 ? 0.454 16.048 -9.339 1.00 75.12 178 MET A CA 1
ATOM 1373 C C . MET A 1 178 ? 0.655 17.462 -9.907 1.00 75.12 178 MET A C 1
ATOM 1375 O O . MET A 1 178 ? -0.271 18.008 -10.508 1.00 75.12 178 MET A O 1
ATOM 1379 N N . LEU A 1 179 ? 1.854 18.037 -9.762 1.00 73.62 179 LEU A N 1
ATOM 1380 C CA . LEU A 1 179 ? 2.201 19.348 -10.323 1.00 73.62 179 LEU A CA 1
ATOM 1381 C C . LEU A 1 179 ? 2.091 19.359 -11.851 1.00 73.62 179 LEU A C 1
ATOM 1383 O O . LEU A 1 179 ? 1.358 20.187 -12.392 1.00 73.62 179 LEU A O 1
ATOM 1387 N N . ALA A 1 180 ? 2.701 18.385 -12.530 1.00 78.31 180 ALA A N 1
ATOM 1388 C CA . ALA A 1 180 ? 2.630 18.254 -13.987 1.00 78.31 180 ALA A CA 1
ATOM 1389 C C . ALA A 1 180 ? 1.182 18.091 -14.490 1.00 78.31 180 ALA A C 1
ATOM 1391 O O . ALA A 1 180 ? 0.783 18.690 -15.489 1.00 78.31 180 ALA A O 1
ATOM 1392 N N . ALA A 1 181 ? 0.355 17.329 -13.765 1.00 77.19 181 ALA A N 1
ATOM 1393 C CA . ALA A 1 181 ? -1.064 17.191 -14.082 1.00 77.19 181 ALA A CA 1
ATOM 1394 C C . ALA A 1 181 ? -1.853 18.497 -13.865 1.00 77.19 181 ALA A C 1
ATOM 1396 O O . ALA A 1 181 ? -2.856 18.725 -14.546 1.00 77.19 181 ALA A O 1
ATOM 1397 N N . SER A 1 182 ? -1.433 19.349 -12.924 1.00 74.94 182 SER A N 1
ATOM 1398 C CA . SER A 1 182 ? -2.068 20.649 -12.676 1.00 74.94 182 SER A CA 1
ATOM 1399 C C . SER A 1 182 ? -1.719 21.678 -13.756 1.00 74.94 182 SER A C 1
ATOM 1401 O O . SER A 1 182 ? -2.616 22.359 -14.253 1.00 74.94 182 SER A O 1
ATOM 1403 N N . GLU A 1 183 ? -0.461 21.709 -14.205 1.00 83.25 183 GLU A N 1
ATOM 1404 C CA . GLU A 1 183 ? 0.005 22.582 -15.288 1.00 83.25 183 GLU A CA 1
ATOM 1405 C C . GLU A 1 183 ? -0.638 22.209 -16.625 1.00 83.25 183 GLU A C 1
ATOM 1407 O O . GLU A 1 183 ? -1.122 23.080 -17.349 1.00 83.25 183 GLU A O 1
ATOM 1412 N N . ALA A 1 184 ? -0.734 20.910 -16.931 1.00 81.88 184 ALA A N 1
ATOM 1413 C CA . ALA A 1 184 ? -1.433 20.435 -18.123 1.00 81.88 184 ALA A CA 1
ATOM 1414 C C . ALA A 1 184 ? -2.908 20.873 -18.128 1.00 81.88 184 ALA A C 1
ATOM 1416 O O . ALA A 1 184 ? -3.426 21.295 -19.158 1.00 81.88 184 ALA A O 1
ATOM 1417 N N . LYS A 1 185 ? -3.577 20.840 -16.967 1.00 82.88 185 LYS A N 1
ATOM 1418 C CA . LYS A 1 185 ? -4.964 21.312 -16.834 1.00 82.88 185 LYS A CA 1
ATOM 1419 C C . LYS A 1 185 ? -5.099 22.826 -16.988 1.00 82.88 185 LYS A C 1
ATOM 1421 O O . LYS A 1 185 ? -6.103 23.270 -17.534 1.00 82.88 185 LYS A O 1
ATOM 1426 N N . GLN A 1 186 ? -4.137 23.616 -16.513 1.00 86.25 186 GLN A N 1
ATOM 1427 C CA . GLN A 1 186 ? -4.157 25.070 -16.706 1.00 86.25 186 GLN A CA 1
ATOM 1428 C C . GLN A 1 186 ? -3.962 25.452 -18.172 1.00 86.25 186 GLN A C 1
ATOM 1430 O O . GLN A 1 186 ? -4.727 26.264 -18.682 1.00 86.25 186 GLN A O 1
ATOM 1435 N N . LYS A 1 187 ? -3.006 24.821 -18.862 1.00 89.44 187 LYS A N 1
ATOM 1436 C CA . LYS A 1 187 ? -2.788 25.049 -20.298 1.00 89.44 187 LYS A CA 1
ATOM 1437 C C . LYS A 1 187 ? -4.008 24.670 -21.131 1.00 89.44 187 LYS A C 1
ATOM 1439 O O . LYS A 1 187 ? -4.353 25.380 -22.065 1.00 89.44 187 LYS A O 1
ATOM 1444 N N . LEU A 1 188 ? -4.693 23.588 -20.760 1.00 90.19 188 LEU A N 1
ATOM 1445 C CA . LEU A 1 188 ? -5.912 23.167 -21.447 1.00 90.19 188 LEU A CA 1
ATOM 1446 C C . LEU A 1 188 ? -7.037 24.204 -21.306 1.00 90.19 188 LEU A C 1
ATOM 1448 O O . LEU A 1 188 ? -7.696 24.513 -22.288 1.00 90.19 188 LEU A O 1
ATOM 1452 N N . LYS A 1 189 ? -7.195 24.800 -20.114 1.00 90.69 189 LYS A N 1
ATOM 1453 C CA . LYS A 1 189 ? -8.154 25.894 -19.890 1.00 90.69 189 LYS A CA 1
ATOM 1454 C C . LYS A 1 189 ? -7.797 27.169 -20.655 1.00 90.69 189 LYS A C 1
ATOM 1456 O O . LYS A 1 189 ? -8.693 27.849 -21.129 1.00 90.69 189 LYS A O 1
ATOM 1461 N N . GLN A 1 190 ? -6.508 27.497 -20.761 1.00 91.56 190 GLN A N 1
ATOM 1462 C CA . GLN A 1 190 ? -6.054 28.655 -21.539 1.00 91.56 190 GLN A CA 1
ATOM 1463 C C . GLN A 1 190 ? -6.351 28.477 -23.030 1.00 91.56 190 GLN A 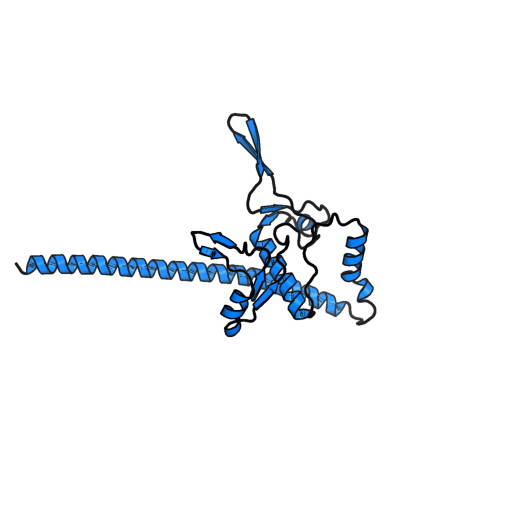C 1
ATOM 1465 O O . GLN A 1 190 ? -6.886 29.390 -23.643 1.00 91.56 190 GLN A O 1
ATOM 1470 N N . LEU A 1 191 ? -6.088 27.289 -23.584 1.00 90.94 191 LEU A N 1
ATOM 1471 C CA . LEU A 1 191 ? -6.408 26.974 -24.980 1.00 90.94 191 LEU A CA 1
ATOM 1472 C C . LEU A 1 191 ? -7.914 27.024 -25.264 1.00 90.94 191 LEU A C 1
ATOM 1474 O O . LEU A 1 191 ? -8.323 27.536 -26.300 1.00 90.94 191 LEU A O 1
ATOM 1478 N N . GLU A 1 192 ? -8.738 26.509 -24.350 1.00 91.50 192 GLU A N 1
ATOM 1479 C CA . GLU A 1 192 ? -10.201 26.556 -24.473 1.00 91.50 192 GLU A CA 1
ATOM 1480 C C . GLU A 1 192 ? -10.709 28.008 -24.462 1.00 91.50 192 GLU A C 1
ATOM 1482 O O . GLU A 1 192 ? -11.538 28.390 -25.283 1.00 91.50 192 GLU A O 1
ATOM 1487 N N . GLN A 1 193 ? -10.130 28.854 -23.607 1.00 91.56 193 GLN A N 1
ATOM 1488 C CA . GLN A 1 193 ? -10.472 30.272 -23.534 1.00 91.56 193 GLN A CA 1
ATOM 1489 C C . GLN A 1 193 ? -10.009 31.061 -24.775 1.00 91.56 193 GLN A C 1
ATOM 1491 O O . GLN A 1 193 ? -10.757 31.893 -25.283 1.00 91.56 193 GLN A O 1
ATOM 1496 N N . GLU A 1 194 ? -8.827 30.761 -25.322 1.00 90.56 194 GLU A N 1
ATOM 1497 C CA . GLU A 1 194 ? -8.357 31.335 -26.594 1.00 90.56 194 GLU A CA 1
ATOM 1498 C C . GLU A 1 194 ? -9.244 30.931 -27.780 1.00 90.56 194 GLU A C 1
ATOM 1500 O O . GLU A 1 194 ? -9.476 31.739 -28.682 1.00 90.56 194 GLU A O 1
ATOM 1505 N N . GLN A 1 195 ? -9.764 29.698 -27.794 1.00 92.75 195 GLN A N 1
ATOM 1506 C CA . GLN A 1 195 ? -10.730 29.270 -28.809 1.00 92.75 195 GLN A CA 1
ATOM 1507 C C . GLN A 1 195 ? -12.038 30.059 -28.706 1.00 92.75 195 GLN A C 1
ATOM 1509 O O . GLN A 1 195 ? -12.507 30.582 -29.717 1.00 92.75 195 GLN A O 1
ATOM 1514 N N . GLU A 1 196 ? -12.589 30.222 -27.500 1.00 92.06 196 GLU A N 1
ATOM 1515 C CA . GLU A 1 196 ? -13.804 31.018 -27.292 1.00 92.06 196 GLU A CA 1
ATOM 1516 C C . GLU A 1 196 ? -13.626 32.492 -27.695 1.00 92.06 196 GLU A C 1
ATOM 1518 O O . GLU A 1 196 ? -14.529 33.087 -28.294 1.00 92.06 196 GLU A O 1
ATOM 1523 N N . ASP A 1 197 ? -12.472 33.090 -27.394 1.00 92.19 197 ASP A N 1
ATOM 1524 C CA . ASP A 1 197 ? -12.169 34.479 -27.746 1.00 92.19 197 ASP A CA 1
ATOM 1525 C C . ASP A 1 197 ? -11.963 34.659 -29.259 1.00 92.19 197 ASP A C 1
ATOM 1527 O O . ASP A 1 197 ? -12.455 35.636 -29.834 1.00 92.19 197 ASP A O 1
ATOM 1531 N N . ASN A 1 198 ? -11.335 33.692 -29.935 1.00 91.06 198 ASN A N 1
ATOM 1532 C CA . ASN A 1 198 ? -11.232 33.687 -31.396 1.00 91.06 198 ASN A CA 1
ATOM 1533 C C . ASN A 1 198 ? -12.611 33.575 -32.061 1.00 91.06 198 ASN A C 1
ATOM 1535 O O . ASN A 1 198 ? -12.914 34.349 -32.970 1.00 91.06 198 ASN A O 1
ATOM 1539 N N . GLU A 1 199 ? -13.490 32.700 -31.566 1.00 91.06 199 GLU A N 1
ATOM 1540 C CA . GLU A 1 199 ? -14.868 32.600 -32.062 1.00 91.06 199 GLU A CA 1
ATOM 1541 C C . GLU A 1 199 ? -15.669 33.891 -31.820 1.00 91.06 199 GLU A C 1
ATOM 1543 O O . GLU A 1 199 ? -16.479 34.305 -32.655 1.00 91.06 199 GLU A O 1
ATOM 1548 N N . ARG A 1 200 ? -15.460 34.573 -30.683 1.00 88.19 200 ARG A N 1
ATOM 1549 C CA . ARG A 1 200 ? -16.057 35.899 -30.433 1.00 88.19 200 ARG A CA 1
ATOM 1550 C C . ARG A 1 200 ? -15.551 36.936 -31.430 1.00 88.19 200 ARG A C 1
ATOM 1552 O O . ARG A 1 200 ? -16.356 37.719 -31.935 1.00 88.19 200 ARG A O 1
ATOM 1559 N N . LEU A 1 201 ? -14.255 36.935 -31.728 1.00 89.06 201 LEU A N 1
ATOM 1560 C CA . LEU A 1 201 ? -13.656 37.867 -32.677 1.00 89.06 201 LEU A CA 1
ATOM 1561 C C . LEU A 1 201 ? -14.191 37.651 -34.101 1.00 89.06 201 LEU A C 1
ATOM 1563 O O . LEU A 1 201 ? -14.483 38.624 -34.797 1.00 89.06 201 LEU A O 1
ATOM 1567 N N . GLU A 1 202 ? -14.371 36.401 -34.528 1.00 88.12 202 GLU A N 1
ATOM 1568 C CA . GLU A 1 202 ? -14.972 36.079 -35.829 1.00 88.12 202 GLU A CA 1
ATOM 1569 C C . GLU A 1 202 ? -16.434 36.528 -35.928 1.00 88.12 202 GLU A C 1
ATOM 1571 O O . GLU A 1 202 ? -16.838 37.098 -36.949 1.00 88.12 202 GLU A O 1
ATOM 1576 N N . ARG A 1 203 ? -17.218 36.370 -34.851 1.00 88.19 203 ARG A N 1
ATOM 1577 C CA . ARG A 1 203 ? -18.592 36.898 -34.785 1.00 88.19 203 ARG A CA 1
ATOM 1578 C C . ARG A 1 203 ? -18.629 38.419 -34.962 1.00 88.19 203 ARG A C 1
ATOM 1580 O O . ARG A 1 203 ? -19.455 38.916 -35.724 1.00 88.19 203 ARG A O 1
ATOM 1587 N N . LEU A 1 204 ? -17.719 39.149 -34.316 1.00 85.81 204 LEU A N 1
ATOM 1588 C CA . LEU A 1 204 ? -17.630 40.610 -34.439 1.00 85.81 204 LEU A CA 1
ATOM 1589 C C . LEU A 1 204 ? -17.202 41.053 -35.845 1.00 85.81 204 LEU A C 1
ATOM 1591 O O . LEU A 1 204 ? -17.802 41.967 -36.406 1.00 85.81 204 LEU A O 1
ATOM 1595 N N . LYS A 1 205 ? -16.214 40.378 -36.448 1.00 83.56 205 LYS A N 1
ATOM 1596 C CA . LYS A 1 205 ? -15.765 40.671 -37.822 1.00 83.56 205 LYS A CA 1
ATOM 1597 C C . LYS A 1 205 ? -16.880 40.469 -38.846 1.00 83.56 205 LYS A C 1
ATOM 1599 O O . LYS A 1 205 ? -17.045 41.298 -39.738 1.00 83.56 205 LYS A O 1
ATOM 1604 N N . THR A 1 206 ? -17.669 39.407 -38.686 1.00 79.94 206 T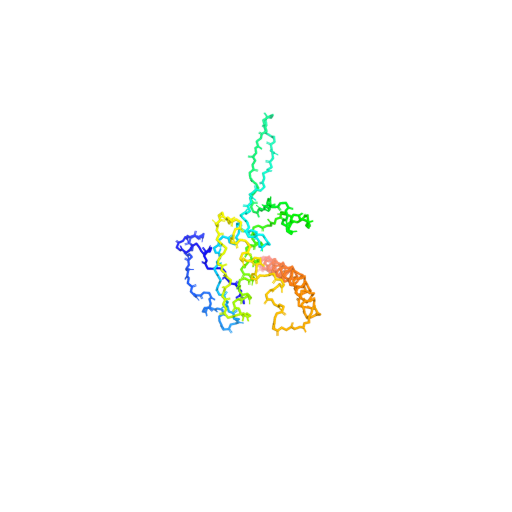HR A N 1
ATOM 1605 C CA . THR A 1 206 ? -18.802 39.102 -39.574 1.00 79.94 206 THR A CA 1
ATOM 1606 C C . THR A 1 206 ? -19.904 40.163 -39.476 1.00 79.94 206 THR A C 1
ATOM 1608 O O . THR A 1 206 ? -20.504 40.509 -40.487 1.00 79.94 206 THR A O 1
ATOM 1611 N N . GLN A 1 207 ? -20.130 40.734 -38.288 1.00 75.19 207 GLN A N 1
ATOM 1612 C CA . GLN A 1 207 ? -21.094 41.825 -38.084 1.00 75.19 207 GLN A CA 1
ATOM 1613 C C . GLN A 1 207 ? -20.616 43.175 -38.635 1.00 75.19 207 GLN A C 1
ATOM 1615 O O . GLN A 1 207 ? -21.439 43.979 -39.044 1.00 75.19 207 GLN A O 1
ATOM 1620 N N . SER A 1 208 ? -19.304 43.433 -38.663 1.00 70.12 208 SER A N 1
ATOM 1621 C CA . SER A 1 208 ? -18.741 44.682 -39.205 1.00 70.12 208 SER A CA 1
ATOM 1622 C C . SER A 1 208 ? -18.617 44.724 -40.736 1.00 70.12 208 SER A C 1
ATOM 1624 O O . SER A 1 208 ? -18.261 45.762 -41.285 1.00 70.12 208 SER A O 1
ATOM 1626 N N . ALA A 1 209 ? -18.846 43.595 -41.414 1.00 61.38 209 ALA A N 1
ATOM 1627 C CA . ALA A 1 209 ? -18.729 43.455 -42.868 1.00 61.38 209 ALA A CA 1
ATOM 1628 C C . ALA A 1 209 ? -20.087 43.498 -43.606 1.00 61.38 209 ALA A C 1
ATOM 1630 O O . ALA A 1 209 ? -20.117 43.295 -44.821 1.00 61.38 209 ALA A O 1
ATOM 1631 N N . GLN A 1 210 ? -21.185 43.739 -42.881 1.00 52.53 210 GLN A N 1
ATOM 1632 C CA . GLN A 1 210 ? -22.524 44.043 -43.408 1.00 52.53 210 GLN A CA 1
ATOM 1633 C C . GLN A 1 210 ? -22.820 45.531 -43.242 1.00 52.53 210 GLN A C 1
ATOM 1635 O O . GLN A 1 210 ? -23.479 46.084 -44.149 1.00 52.53 210 GLN A O 1
#

Organism: Rhizopus delemar (strain RA 99-880 / ATCC MYA-4621 / FGSC 9543 / NRRL 43880) (NCBI:txid246409)

Secondary structure (DSSP, 8-state):
-EEESTTS-TT-EETTEE---STHHHHHHTTTS--EEE--TTTTTB-TTT-PBPB--EEEEEETTEEEEEEPSSEEE---TTSHHHHTT--EEEHHHHHHHHHHHHHHHHHHHSSPPPP-------HHHHHHHHHHHSGGGSTTT---HHHHHHHHHHHHHHHHHHHHHHHHHHHHHHHHHHHHHHHHHHHHHHHHHHHHHHHHHHHHT-

pLDDT: mean 71.24, std 17.23, range [34.62, 92.75]

Radius of gyration: 25.69 Å; chains: 1; bounding box: 63×68×65 Å

Foldseek 3Di:
DFEAQPPQQAQDDDVNDGRHGDCVVCVVCVVPDHYFYFHLPCQLQAQPQQLAGWDFDWDWDDDPNDTDIDGDPQKTFDPDCPTPCNVVVNRIDGSVVSSVVSRVVQRVCCVPVVDGDDPSDNDPPPVVVSVVVCVVVPCVVVVPPDDDPPVVCVVVVVVVVCVVVVVVVVVVVVVVVVVVVVVVVVVVVVVVVVVVVVVVVVVVVVVVVD

Sequence (210 aa):
MFIGDRGTRVGSRIKGFKKYGGRWKEVIHSEATNVCVTNENLTSKTCIFCFRRLTHPRISVTKNGEVFSRKVKGSFYCTNPLGVSVLSKCAAKSRDSLSALAIGIVGLSTILFGAPLPAFKSHKISKIEAEEYIILTSPSRFEEETGSYAVVLEIFGVGFAIGASMEVFLIKSNYYQMLAASEAKQKLKQLEQEQEDNERLERLKTQSAQ